Protein AF-A0A355B7E4-F1 (afdb_monomer_lite)

Foldseek 3Di:
DAEEEAEFAEECPQPDVHGHHYLCLDVNDVHVLVVVVVCCVVVNYVFYYYELQYQLVRSLVVLVVLSHQEYEDADEPLQHQLCDPADPPNQWDRNNVVLVSNVVSNHAYEYPCLCLQVLLWPDNPSHDDPDQDDSTGRSGPVSSNVVNVVVVVVCVDPNPGSSSVSVVVVVVDPSHPYYDDDDPDPVD

Structure (mmCIF, N/CA/C/O backbone):
data_AF-A0A355B7E4-F1
#
_entry.id   AF-A0A355B7E4-F1
#
loop_
_atom_site.group_PDB
_atom_site.id
_atom_site.type_symbol
_atom_site.label_atom_id
_atom_site.label_alt_id
_atom_site.label_comp_id
_atom_site.label_asym_id
_atom_site.label_entity_id
_atom_site.label_seq_id
_atom_site.pdbx_PDB_ins_code
_atom_site.Cartn_x
_atom_site.Cartn_y
_atom_site.Cartn_z
_atom_site.occupancy
_atom_site.B_iso_or_equiv
_atom_site.auth_seq_id
_atom_site.auth_comp_id
_atom_site.auth_asym_id
_atom_site.auth_atom_id
_atom_site.pdbx_PDB_model_num
ATOM 1 N N . MET A 1 1 ? -22.638 4.300 3.949 1.00 95.44 1 MET A N 1
ATOM 2 C CA . MET A 1 1 ? -21.474 3.911 3.120 1.00 95.44 1 MET A CA 1
ATOM 3 C C . MET A 1 1 ? -20.993 2.547 3.588 1.00 95.44 1 MET A C 1
ATOM 5 O O . MET A 1 1 ? -21.114 2.267 4.775 1.00 95.44 1 MET A O 1
ATOM 9 N N . ASP A 1 2 ? -20.478 1.688 2.711 1.00 97.25 2 ASP A N 1
ATOM 10 C CA . ASP A 1 2 ? -19.961 0.385 3.158 1.00 97.25 2 ASP A CA 1
ATOM 11 C C . ASP A 1 2 ? -18.614 0.525 3.871 1.00 97.25 2 ASP A C 1
ATOM 13 O O . ASP A 1 2 ? -18.455 0.012 4.977 1.00 97.25 2 ASP A O 1
ATOM 17 N N . VAL A 1 3 ? -17.680 1.287 3.295 1.00 97.44 3 VAL A N 1
ATOM 18 C CA . VAL A 1 3 ? -16.341 1.507 3.858 1.00 97.44 3 VAL A CA 1
ATOM 19 C C . VAL A 1 3 ? -15.998 2.998 3.844 1.00 97.44 3 VAL A C 1
ATOM 21 O O . VAL A 1 3 ? -16.214 3.665 2.832 1.00 97.44 3 VAL A O 1
ATOM 24 N N . ILE A 1 4 ? -15.453 3.515 4.947 1.00 97.94 4 ILE A N 1
ATOM 25 C CA . ILE A 1 4 ? -14.795 4.832 5.024 1.00 97.94 4 ILE A CA 1
ATOM 26 C C . ILE A 1 4 ? -13.289 4.646 5.259 1.00 97.94 4 ILE A C 1
ATOM 28 O O . ILE A 1 4 ? -12.876 3.701 5.923 1.00 97.94 4 ILE A O 1
ATOM 32 N N . GLN A 1 5 ? -12.455 5.504 4.678 1.00 97.69 5 GLN A N 1
ATOM 33 C CA . GLN A 1 5 ? -10.997 5.369 4.721 1.00 97.69 5 GLN A CA 1
ATOM 34 C C . GLN A 1 5 ? -10.374 6.675 5.203 1.00 97.69 5 GLN A C 1
ATOM 36 O O . GLN A 1 5 ? -10.699 7.735 4.666 1.00 97.69 5 GLN A O 1
ATOM 41 N N . LEU A 1 6 ? -9.456 6.601 6.168 1.00 97.75 6 LEU A N 1
ATOM 42 C CA . LEU A 1 6 ? -8.515 7.690 6.416 1.00 97.75 6 LEU A CA 1
ATOM 43 C C . LEU A 1 6 ? -7.598 7.798 5.195 1.00 97.75 6 LEU A C 1
ATOM 45 O O . LEU A 1 6 ? -6.904 6.840 4.862 1.00 97.75 6 LEU A O 1
ATOM 49 N N . HIS A 1 7 ? -7.639 8.935 4.508 1.00 94.94 7 HIS A N 1
ATOM 50 C CA . HIS A 1 7 ? -6.901 9.142 3.261 1.00 94.94 7 HIS A CA 1
ATOM 51 C C . HIS A 1 7 ? -5.633 9.991 3.442 1.00 94.94 7 HIS A C 1
ATOM 53 O O . HIS A 1 7 ? -4.806 10.055 2.532 1.00 94.94 7 HIS A O 1
ATOM 59 N N . ASP A 1 8 ? -5.464 10.628 4.600 1.00 94.25 8 ASP A N 1
ATOM 60 C CA . ASP A 1 8 ? -4.229 11.338 4.915 1.00 94.25 8 ASP A CA 1
ATOM 61 C C . ASP A 1 8 ? -3.122 10.342 5.270 1.00 94.25 8 ASP A C 1
ATOM 63 O O . ASP A 1 8 ? -3.398 9.335 5.934 1.00 94.25 8 ASP A O 1
ATOM 67 N N . PRO A 1 9 ? -1.874 10.594 4.840 1.00 94.44 9 PRO A N 1
ATOM 68 C CA . PRO A 1 9 ? -0.768 9.747 5.228 1.00 94.44 9 PRO A CA 1
ATOM 69 C C . PRO A 1 9 ? -0.514 9.770 6.730 1.00 94.44 9 PRO A C 1
ATOM 71 O O . PRO A 1 9 ? -0.855 10.745 7.402 1.00 94.44 9 PRO A O 1
ATOM 74 N N . VAL A 1 10 ? 0.157 8.737 7.240 1.00 95.88 10 VAL A N 1
ATOM 75 C CA . VAL A 1 10 ? 0.528 8.662 8.661 1.00 95.88 10 VAL A CA 1
ATOM 76 C C . VAL A 1 10 ? 2.042 8.564 8.825 1.00 95.88 10 VAL A C 1
ATOM 78 O O . VAL A 1 10 ? 2.670 7.643 8.309 1.00 95.88 10 VAL A O 1
ATOM 81 N N . ALA A 1 11 ? 2.645 9.506 9.546 1.00 94.94 11 ALA A N 1
ATOM 82 C CA . ALA A 1 11 ? 4.088 9.571 9.786 1.00 94.94 11 ALA A CA 1
ATOM 83 C C . ALA A 1 11 ? 4.373 10.217 11.158 1.00 94.94 11 ALA A C 1
ATOM 85 O O . ALA A 1 11 ? 3.517 10.934 11.670 1.00 94.94 11 ALA A O 1
ATOM 86 N N . PRO A 1 12 ? 5.530 9.956 11.794 1.00 92.44 12 PRO A N 1
ATOM 87 C CA . PRO A 1 12 ? 5.774 10.381 13.177 1.00 92.44 12 PRO A CA 1
ATOM 88 C C . PRO A 1 12 ? 5.793 11.903 13.381 1.00 92.44 12 PRO A C 1
ATOM 90 O O . PRO A 1 12 ? 5.379 12.364 14.439 1.00 92.44 12 PRO A O 1
ATOM 93 N N . ASP A 1 13 ? 6.218 12.674 12.376 1.00 86.19 13 ASP A N 1
ATOM 94 C CA . ASP A 1 13 ? 6.524 14.104 12.539 1.00 86.19 13 ASP A CA 1
ATOM 95 C C . ASP A 1 13 ? 5.478 15.039 11.901 1.00 86.19 13 ASP A C 1
ATOM 97 O O . ASP A 1 13 ? 5.706 16.238 11.772 1.00 86.19 13 ASP A O 1
ATOM 101 N N . GLY A 1 14 ? 4.330 14.508 11.463 1.00 76.44 14 GLY A N 1
ATOM 102 C CA . GLY A 1 14 ? 3.266 15.313 10.845 1.00 76.44 14 GLY A CA 1
ATOM 103 C C . GLY A 1 14 ? 3.567 15.819 9.422 1.00 76.44 14 GLY A C 1
ATOM 104 O O . GLY A 1 14 ? 2.742 16.503 8.817 1.00 76.44 14 GLY A O 1
ATOM 105 N N . GLU A 1 15 ? 4.716 15.453 8.850 1.00 77.81 15 GLU A N 1
ATOM 106 C CA . GLU A 1 15 ? 5.123 15.806 7.491 1.00 77.81 15 GLU A CA 1
ATOM 107 C C . GLU A 1 15 ? 5.350 14.551 6.635 1.00 77.81 15 GLU A C 1
ATOM 109 O O . GLU A 1 15 ? 6.318 13.817 6.834 1.00 77.81 15 GLU A O 1
ATOM 114 N N . TRP A 1 16 ? 4.496 14.304 5.629 1.00 68.81 16 TRP A N 1
ATOM 115 C CA . TRP A 1 16 ? 4.793 13.292 4.607 1.00 68.81 16 TRP A CA 1
ATOM 116 C C . TRP A 1 16 ? 3.987 13.452 3.305 1.00 68.81 16 TRP A C 1
ATOM 118 O O . TRP A 1 16 ? 2.778 13.257 3.291 1.00 68.81 16 TRP A O 1
ATOM 128 N N . PRO A 1 17 ? 4.597 13.818 2.166 1.00 63.62 17 PRO A N 1
ATOM 129 C CA . PRO A 1 17 ? 5.869 14.528 2.031 1.00 63.62 17 PRO A CA 1
ATOM 130 C C . PRO A 1 17 ? 5.793 15.979 2.550 1.00 63.62 17 PRO A C 1
ATOM 132 O O . PRO A 1 17 ? 6.787 16.692 2.496 1.00 63.62 17 PRO A O 1
ATOM 135 N N . GLN A 1 18 ? 4.596 16.434 2.943 1.00 69.94 18 GLN A N 1
ATOM 136 C CA . GLN A 1 18 ? 4.264 17.817 3.322 1.00 69.94 18 GLN A CA 1
ATOM 137 C C . GLN A 1 18 ? 3.262 17.882 4.483 1.00 69.94 18 GLN A C 1
ATOM 139 O O . GLN A 1 18 ? 3.291 18.829 5.254 1.00 69.94 18 GLN A O 1
ATOM 144 N N . PHE A 1 19 ? 2.360 16.901 4.584 1.00 85.94 19 PHE A N 1
ATOM 145 C CA . PHE A 1 19 ? 1.391 16.791 5.669 1.00 85.94 19 PHE A CA 1
ATOM 146 C C . PHE A 1 19 ? 1.068 15.322 5.908 1.00 85.94 19 PHE A C 1
ATOM 148 O O . PHE A 1 19 ? 0.842 14.575 4.957 1.00 85.94 19 PHE A O 1
ATOM 155 N N . SER A 1 20 ? 1.025 14.931 7.167 1.00 93.31 20 SER A N 1
ATOM 156 C CA . SER A 1 20 ? 0.546 13.633 7.614 1.00 93.31 20 SER A CA 1
ATOM 157 C C . SER A 1 20 ? -0.074 13.775 8.993 1.00 93.31 20 SER A C 1
ATOM 159 O O . SER A 1 20 ? 0.248 14.697 9.736 1.00 93.31 20 SER A O 1
ATOM 161 N N . LEU A 1 21 ? -0.907 12.817 9.365 1.00 96.56 21 LEU A N 1
ATOM 162 C CA . LEU A 1 21 ? -1.270 12.617 10.759 1.00 96.56 21 LEU A CA 1
ATOM 163 C C . LEU A 1 21 ? -0.167 11.836 11.472 1.00 96.56 21 LEU A C 1
ATOM 165 O O . LEU A 1 21 ? 0.551 11.044 10.855 1.00 96.56 21 LEU A O 1
ATOM 169 N N . THR A 1 22 ? -0.042 12.026 12.776 1.00 97.00 22 THR A N 1
ATOM 170 C CA . THR A 1 22 ? 0.752 11.136 13.625 1.00 97.00 22 THR A CA 1
ATOM 171 C C . THR A 1 22 ? -0.079 9.918 14.042 1.00 97.00 22 THR A C 1
ATOM 173 O O . THR A 1 22 ? -1.311 9.963 13.990 1.00 97.00 22 THR A O 1
ATOM 176 N N . PRO A 1 23 ? 0.543 8.810 14.489 1.00 97.50 23 PRO A N 1
ATOM 177 C CA . PRO A 1 23 ? -0.206 7.713 15.100 1.00 97.50 23 PRO A CA 1
ATOM 178 C C . PRO A 1 23 ? -1.085 8.162 16.278 1.00 97.50 23 PRO A C 1
ATOM 180 O O . PRO A 1 23 ? -2.162 7.604 16.462 1.00 97.50 23 PRO A O 1
ATOM 183 N N . GLU A 1 24 ? -0.667 9.189 17.026 1.00 97.56 24 GLU A N 1
ATOM 184 C CA . GLU A 1 24 ? -1.446 9.761 18.131 1.00 97.56 24 GLU A CA 1
ATOM 185 C C . GLU A 1 24 ? -2.698 10.492 17.629 1.00 97.56 24 GLU A C 1
ATOM 187 O O . GLU A 1 24 ? -3.778 10.269 18.161 1.00 97.56 24 GLU A O 1
ATOM 192 N N . ASP A 1 25 ? -2.611 11.273 16.547 1.00 98.00 25 ASP A N 1
ATOM 193 C CA . ASP A 1 25 ? -3.795 11.926 15.954 1.00 98.00 25 ASP A CA 1
ATOM 194 C C . ASP A 1 25 ? -4.845 10.903 15.476 1.00 98.00 25 ASP A C 1
ATOM 196 O O . ASP A 1 25 ? -6.040 11.196 15.364 1.00 98.00 25 ASP A O 1
ATOM 200 N N . VAL A 1 26 ? -4.401 9.682 15.169 1.00 98.38 26 VAL A N 1
ATOM 201 C CA . VAL A 1 26 ? -5.260 8.601 14.684 1.00 98.38 26 VAL A CA 1
ATOM 202 C C . VAL A 1 26 ? -5.839 7.766 15.828 1.00 98.38 26 VAL A C 1
ATOM 204 O O . VAL A 1 26 ? -7.050 7.528 15.849 1.00 98.38 26 VAL A O 1
ATOM 207 N N . LEU A 1 27 ? -4.983 7.287 16.734 1.00 98.56 27 LEU A N 1
ATOM 208 C CA . LEU A 1 27 ? -5.312 6.301 17.772 1.00 98.56 27 LEU A CA 1
ATOM 209 C C . LEU A 1 27 ? -5.593 6.926 19.145 1.00 98.56 27 LEU A C 1
ATOM 211 O O . LEU A 1 27 ? -6.203 6.270 19.989 1.00 98.56 27 LEU A O 1
ATOM 215 N N . GLY A 1 28 ? -5.125 8.150 19.380 1.00 97.94 28 GLY A N 1
ATOM 216 C CA . GLY A 1 28 ? -5.223 8.844 20.656 1.00 97.94 28 GLY A CA 1
ATOM 217 C C . GLY A 1 28 ? -6.638 9.337 20.985 1.00 97.94 28 GLY A C 1
ATOM 218 O O . GLY A 1 28 ? -7.557 9.238 20.162 1.00 97.94 28 GLY A O 1
ATOM 219 N N . PRO A 1 29 ? -6.838 9.885 22.198 1.00 97.94 29 PRO A N 1
ATOM 220 C CA . PRO A 1 29 ? -8.135 10.390 22.644 1.00 97.94 29 PRO A CA 1
ATOM 221 C C . PRO A 1 29 ? -8.679 11.483 21.718 1.00 97.94 29 PRO A C 1
ATOM 223 O O . PRO A 1 29 ? -7.993 12.462 21.427 1.00 97.94 29 PRO A O 1
ATOM 226 N N . GLY A 1 30 ? -9.929 11.343 21.271 1.00 97.81 30 GLY A N 1
ATOM 227 C CA . GLY A 1 30 ? -10.531 12.250 20.289 1.00 97.81 30 GLY A CA 1
ATOM 228 C C . GLY A 1 30 ? -9.982 12.105 18.863 1.00 97.81 30 GLY A C 1
ATOM 229 O O . GLY A 1 30 ? -10.314 12.926 18.006 1.00 97.81 30 GLY A O 1
ATOM 230 N N . GLY A 1 31 ? -9.157 11.087 18.604 1.00 98.12 31 GLY A N 1
ATOM 231 C CA . GLY A 1 31 ? -8.539 10.829 17.310 1.00 98.12 31 GLY A CA 1
ATOM 232 C C . GLY A 1 31 ? -9.491 10.248 16.262 1.00 98.12 31 GLY A C 1
ATOM 233 O O . GLY A 1 31 ? -10.687 10.016 16.484 1.00 98.12 31 GLY A O 1
ATOM 234 N N . VAL A 1 32 ? -8.936 9.975 15.081 1.00 98.50 32 VAL A N 1
ATOM 235 C CA . VAL A 1 32 ? -9.686 9.486 13.908 1.00 98.50 32 VAL A CA 1
ATOM 236 C C . VAL A 1 32 ? -10.500 8.222 14.211 1.00 98.50 32 VAL A C 1
ATOM 238 O O . VAL A 1 32 ? -11.652 8.117 13.776 1.00 98.50 32 VAL A O 1
ATOM 241 N N . VAL A 1 33 ? -9.938 7.267 14.961 1.00 98.62 33 VAL A N 1
ATOM 242 C CA . VAL A 1 33 ? -10.615 5.995 15.269 1.00 98.62 33 VAL A CA 1
ATOM 243 C C . VAL A 1 33 ? -11.911 6.213 16.052 1.00 98.62 33 VAL A C 1
ATOM 245 O O . VAL A 1 33 ? -12.923 5.582 15.736 1.00 98.62 33 VAL A O 1
ATOM 248 N N . GLU A 1 34 ? -11.929 7.118 17.032 1.00 98.56 34 GLU A N 1
ATOM 249 C CA . GLU A 1 34 ? -13.147 7.428 17.791 1.00 98.56 34 GLU A CA 1
ATOM 250 C C . GLU A 1 34 ? -14.227 8.034 16.888 1.00 98.56 34 GLU A C 1
ATOM 252 O O . GLU A 1 34 ? -15.388 7.614 16.927 1.00 98.56 34 GLU A O 1
ATOM 257 N N . GLY A 1 35 ? -13.836 8.952 15.999 1.00 98.44 35 GLY A N 1
ATOM 258 C CA . GLY A 1 35 ? -14.732 9.514 14.991 1.00 98.44 35 GLY A CA 1
ATOM 259 C C . GLY A 1 35 ? -15.327 8.440 14.075 1.00 98.44 35 GLY A C 1
ATOM 260 O O . GLY A 1 35 ? -16.538 8.416 13.839 1.00 98.44 35 GLY A O 1
ATOM 261 N N . PHE A 1 36 ? -14.510 7.500 13.597 1.00 98.50 36 PHE A N 1
ATOM 262 C CA . PHE A 1 36 ? -14.971 6.387 12.763 1.00 98.50 36 PHE A CA 1
ATOM 263 C C . PHE A 1 36 ? -15.909 5.432 13.506 1.00 98.50 36 PHE A C 1
ATOM 265 O O . PHE A 1 36 ? -16.930 5.023 12.941 1.00 98.50 36 PHE A O 1
ATOM 272 N N . LYS A 1 37 ? -15.627 5.118 14.775 1.00 98.56 37 LYS A N 1
ATOM 273 C CA . LYS A 1 37 ? -16.528 4.326 15.628 1.00 98.56 37 LYS A CA 1
ATOM 274 C C . LYS A 1 37 ? -17.883 5.022 15.787 1.00 98.56 37 LYS A C 1
ATOM 276 O O . LYS A 1 37 ? -18.908 4.387 15.538 1.00 98.56 37 LYS A O 1
ATOM 281 N N . ALA A 1 38 ? -17.899 6.327 16.059 1.00 98.50 38 ALA A N 1
ATOM 282 C CA . ALA A 1 38 ? -19.133 7.106 16.173 1.00 98.50 38 ALA A CA 1
ATOM 283 C C . ALA A 1 38 ? -19.937 7.155 14.857 1.00 98.50 38 ALA A C 1
ATOM 285 O O . ALA A 1 38 ? -21.164 7.031 14.867 1.00 98.50 38 ALA A O 1
ATOM 286 N N . LEU A 1 39 ? -19.270 7.298 13.704 1.00 98.31 39 LEU A N 1
ATOM 287 C CA . LEU A 1 39 ? -19.929 7.226 12.391 1.00 98.31 39 LEU A CA 1
ATOM 288 C C . LEU A 1 39 ? -20.550 5.844 12.142 1.00 98.31 39 LEU A C 1
ATOM 290 O O . LEU A 1 39 ? -21.655 5.754 11.597 1.00 98.31 39 LEU A O 1
ATOM 294 N N . ARG A 1 40 ? -19.870 4.770 12.556 1.00 98.12 40 ARG A N 1
ATOM 295 C CA . ARG A 1 40 ? -20.384 3.399 12.447 1.00 98.12 40 ARG A CA 1
ATOM 296 C C . ARG A 1 40 ? -21.595 3.164 13.347 1.00 98.12 40 ARG A C 1
ATOM 298 O O . ARG A 1 40 ? -22.594 2.629 12.879 1.00 98.12 40 ARG A O 1
ATOM 305 N N . GLU A 1 41 ? -21.544 3.604 14.602 1.00 98.25 41 GLU A N 1
ATOM 306 C CA . GLU A 1 41 ? -22.659 3.491 15.559 1.00 98.25 41 GLU A CA 1
ATOM 307 C C . GLU A 1 41 ? -23.922 4.214 15.080 1.00 98.25 41 GLU A C 1
ATOM 309 O O . GLU A 1 41 ? -25.036 3.734 15.281 1.00 98.25 41 GLU A O 1
ATOM 314 N N . ARG A 1 42 ? -23.757 5.334 14.369 1.00 98.25 42 ARG A N 1
ATOM 315 C CA . ARG A 1 42 ? -24.857 6.074 13.728 1.00 98.25 42 ARG A CA 1
ATOM 316 C C . ARG A 1 42 ? -25.348 5.443 12.418 1.00 98.25 42 ARG A C 1
ATOM 318 O O . ARG A 1 42 ? -26.213 6.014 11.760 1.00 98.25 42 ARG A O 1
ATOM 325 N N . GLY A 1 43 ? -24.787 4.307 11.998 1.00 98.00 43 GLY A N 1
ATOM 326 C CA . GLY A 1 43 ? -25.134 3.624 10.750 1.00 98.00 43 GLY A CA 1
ATOM 327 C C . GLY A 1 43 ? -24.642 4.325 9.478 1.00 98.00 43 GLY A C 1
ATOM 328 O O . GLY A 1 43 ? -25.090 3.993 8.381 1.00 98.00 43 GLY A O 1
ATOM 329 N N . MET A 1 44 ? -23.727 5.296 9.587 1.00 98.25 44 MET A N 1
ATOM 330 C CA . MET A 1 44 ? -23.234 6.068 8.437 1.00 98.25 44 MET A CA 1
ATOM 331 C C . MET A 1 44 ? -22.166 5.307 7.638 1.00 98.25 44 MET A C 1
ATOM 333 O O . MET A 1 44 ? -22.079 5.457 6.414 1.00 98.25 44 MET A O 1
ATOM 337 N N . ALA A 1 45 ? -21.393 4.452 8.309 1.00 97.88 45 ALA A N 1
ATOM 338 C CA . ALA A 1 45 ? -20.423 3.536 7.714 1.00 97.88 45 ALA A CA 1
ATOM 339 C C . ALA A 1 45 ? -20.574 2.130 8.314 1.00 97.88 45 ALA A C 1
ATOM 341 O O . ALA A 1 45 ? -20.981 2.004 9.465 1.00 97.88 45 ALA A O 1
ATOM 342 N N . ARG A 1 46 ? -20.248 1.069 7.565 1.00 98.25 46 ARG A N 1
ATOM 343 C CA . ARG A 1 46 ? -20.255 -0.310 8.098 1.00 98.25 46 ARG A CA 1
ATOM 344 C C . ARG A 1 46 ? -18.866 -0.733 8.569 1.00 98.25 46 ARG A C 1
ATOM 346 O O . ARG A 1 46 ? -18.729 -1.287 9.655 1.00 98.25 46 ARG A O 1
ATOM 353 N N . PHE A 1 47 ? -17.848 -0.407 7.779 1.00 98.44 47 PHE A N 1
ATOM 354 C CA . PHE A 1 47 ? -16.441 -0.688 8.047 1.00 98.44 47 PHE A CA 1
ATOM 355 C C . PHE A 1 47 ? -15.597 0.570 7.861 1.00 98.44 47 PHE A C 1
ATOM 357 O O . PHE A 1 47 ? -16.006 1.521 7.189 1.00 98.44 47 PHE A O 1
ATOM 364 N N . PHE A 1 48 ? -14.399 0.564 8.435 1.00 98.62 48 PHE A N 1
ATOM 365 C CA . PHE A 1 48 ? -13.443 1.646 8.247 1.00 98.62 48 PHE A CA 1
ATOM 366 C C . PHE A 1 48 ? -12.002 1.150 8.190 1.00 98.62 48 PHE A C 1
ATOM 368 O O . PHE A 1 48 ? -11.676 0.092 8.734 1.00 98.62 48 PHE A O 1
ATOM 375 N N . GLY A 1 49 ? -11.156 1.911 7.507 1.00 98.56 49 GLY A N 1
ATOM 376 C CA . GLY A 1 49 ? -9.752 1.601 7.272 1.00 98.56 49 GLY A CA 1
ATOM 377 C C . GLY A 1 49 ? -8.896 2.847 7.103 1.00 98.56 49 GLY A C 1
ATOM 378 O O . GLY A 1 49 ? -9.339 3.964 7.384 1.00 98.56 49 GLY A O 1
ATOM 379 N N . PHE A 1 50 ? -7.681 2.646 6.610 1.00 98.62 50 PHE A N 1
ATOM 380 C CA . PHE A 1 50 ? -6.765 3.723 6.262 1.00 98.62 50 PHE A CA 1
ATOM 381 C C . PHE A 1 50 ? -5.985 3.425 4.978 1.00 98.62 50 PHE A C 1
ATOM 383 O O . PHE A 1 50 ? -5.874 2.280 4.523 1.00 98.62 50 PHE A O 1
ATOM 390 N N . THR A 1 51 ? -5.436 4.481 4.385 1.00 96.31 51 THR A N 1
ATOM 391 C CA . THR A 1 51 ? -4.482 4.374 3.288 1.00 96.31 51 THR A CA 1
ATOM 392 C C . THR A 1 51 ? -3.101 3.979 3.804 1.00 96.31 51 THR A C 1
ATOM 394 O O . THR A 1 51 ? -2.582 4.566 4.746 1.00 96.31 51 THR A O 1
ATOM 397 N N . GLY A 1 52 ? -2.465 2.998 3.172 1.00 94.94 52 GLY A N 1
ATOM 398 C CA . GLY A 1 52 ? -1.097 2.544 3.444 1.00 94.94 52 GLY A CA 1
ATOM 399 C C . GLY A 1 52 ? -0.044 3.481 2.858 1.00 94.94 52 GLY A C 1
ATOM 400 O O . GLY A 1 52 ? 0.962 3.038 2.309 1.00 94.94 52 GLY A O 1
ATOM 401 N N . LEU A 1 53 ? -0.316 4.780 2.908 1.00 93.69 53 LEU A N 1
ATOM 402 C CA . LEU A 1 53 ? 0.578 5.856 2.524 1.00 93.69 53 LEU A CA 1
ATOM 403 C C . LEU A 1 53 ? 1.097 6.484 3.822 1.00 93.69 53 LEU A C 1
ATOM 405 O O . LEU A 1 53 ? 0.307 6.906 4.657 1.00 93.69 53 LEU A O 1
ATOM 409 N N . GLY A 1 54 ? 2.408 6.507 4.029 1.00 94.00 54 GLY A N 1
ATOM 410 C CA . GLY A 1 54 ? 3.016 7.033 5.246 1.00 94.00 54 GLY A CA 1
ATOM 411 C C . GLY A 1 54 ? 4.371 6.407 5.555 1.00 94.00 54 GLY A C 1
ATOM 412 O O . GLY A 1 54 ? 4.924 5.654 4.748 1.00 94.00 54 GLY A O 1
ATOM 413 N N . ASP A 1 55 ? 4.887 6.703 6.747 1.00 95.25 55 ASP A N 1
ATOM 414 C CA . ASP A 1 55 ? 6.037 5.997 7.311 1.00 95.25 55 ASP A CA 1
ATOM 415 C C . ASP A 1 55 ? 5.643 4.541 7.628 1.00 95.25 55 ASP A C 1
ATOM 417 O O . ASP A 1 55 ? 4.655 4.321 8.334 1.00 95.25 55 ASP A O 1
ATOM 421 N N . PRO A 1 56 ? 6.402 3.533 7.161 1.00 96.50 56 PRO A N 1
ATOM 422 C CA . PRO A 1 56 ? 6.074 2.132 7.389 1.00 96.50 56 PRO A CA 1
ATOM 423 C C . PRO A 1 56 ? 5.855 1.784 8.864 1.00 96.50 56 PRO A C 1
ATOM 425 O O . PRO A 1 56 ? 4.891 1.095 9.174 1.00 96.50 56 PRO A O 1
ATOM 428 N N . ARG A 1 57 ? 6.672 2.288 9.798 1.00 97.06 57 ARG A N 1
ATOM 429 C CA . ARG A 1 57 ? 6.527 1.953 11.227 1.00 97.06 57 ARG A CA 1
ATOM 430 C C . ARG A 1 57 ? 5.234 2.522 11.800 1.00 97.06 57 ARG A C 1
ATOM 432 O O . ARG A 1 57 ? 4.545 1.830 12.549 1.00 97.06 57 ARG A O 1
ATOM 439 N N . SER A 1 58 ? 4.872 3.742 11.408 1.00 97.69 58 SER A N 1
ATOM 440 C CA . SER A 1 58 ? 3.580 4.335 11.763 1.00 97.69 58 SER A CA 1
ATOM 441 C C . SER A 1 58 ? 2.410 3.526 11.201 1.00 97.69 58 SER A C 1
ATOM 443 O O . SER A 1 58 ? 1.462 3.234 11.925 1.00 97.69 58 SER A O 1
ATOM 445 N N . LEU A 1 59 ? 2.484 3.100 9.938 1.00 98.25 59 LEU A N 1
ATOM 446 C CA . LEU A 1 59 ? 1.442 2.269 9.325 1.00 98.25 59 LEU A CA 1
ATOM 447 C C . LEU A 1 59 ? 1.315 0.901 10.015 1.00 98.25 59 LEU A C 1
ATOM 449 O O . LEU A 1 59 ? 0.201 0.451 10.276 1.00 98.25 59 LEU A O 1
ATOM 453 N N . HIS A 1 60 ? 2.438 0.261 10.356 1.00 98.62 60 HIS A N 1
ATOM 454 C CA . HIS A 1 60 ? 2.455 -0.989 11.124 1.00 98.62 60 HIS A CA 1
ATOM 455 C C . HIS A 1 60 ? 1.859 -0.801 12.522 1.00 98.62 60 HIS A C 1
ATOM 457 O O . HIS A 1 60 ? 1.060 -1.630 12.939 1.00 98.62 60 HIS A O 1
ATOM 463 N N . THR A 1 61 ? 2.119 0.326 13.193 1.00 98.50 61 THR A N 1
ATOM 464 C CA . THR A 1 61 ? 1.479 0.662 14.482 1.00 98.50 61 THR A CA 1
ATOM 465 C C . THR A 1 61 ? -0.050 0.707 14.355 1.00 98.50 61 THR A C 1
ATOM 467 O O . THR A 1 61 ? -0.768 0.174 15.202 1.00 98.50 61 THR A O 1
ATOM 470 N N . LEU A 1 62 ? -0.573 1.289 13.270 1.00 98.69 62 LEU A N 1
ATOM 471 C CA . LEU A 1 62 ? -2.013 1.299 12.995 1.00 98.69 62 LEU A CA 1
ATOM 472 C C . LEU A 1 62 ? -2.563 -0.114 12.749 1.00 98.69 62 LEU A C 1
ATOM 474 O O . LEU A 1 62 ? -3.625 -0.437 13.278 1.00 98.69 62 LEU A O 1
ATOM 478 N N . VAL A 1 63 ? -1.859 -0.971 12.002 1.00 98.69 63 VAL A N 1
ATOM 479 C CA . VAL A 1 63 ? -2.249 -2.387 11.831 1.00 98.69 63 VAL A CA 1
ATOM 480 C C . VAL A 1 63 ? -2.255 -3.121 13.177 1.00 98.69 63 VAL A C 1
ATOM 482 O O . VAL A 1 63 ? -3.206 -3.829 13.507 1.00 98.69 63 VAL A O 1
ATOM 485 N N . GLU A 1 64 ? -1.210 -2.937 13.980 1.00 98.50 64 GLU A N 1
ATOM 486 C CA . GLU A 1 64 ? -1.023 -3.610 15.265 1.00 98.50 64 GLU A CA 1
ATOM 487 C C . GLU A 1 64 ? -2.039 -3.193 16.328 1.00 98.50 64 GLU A C 1
ATOM 489 O O . GLU A 1 64 ? -2.345 -4.004 17.204 1.00 98.50 64 GLU A O 1
ATOM 494 N N . SER A 1 65 ? -2.614 -1.990 16.215 1.00 98.25 65 SER A N 1
ATOM 495 C CA . SER A 1 65 ? -3.675 -1.507 17.108 1.00 98.25 65 SER A CA 1
ATOM 496 C C . SER A 1 65 ? -4.920 -2.404 17.118 1.00 98.25 65 SER A C 1
ATOM 498 O O . SER A 1 65 ? -5.638 -2.451 18.114 1.00 98.25 65 SER A O 1
ATOM 500 N N . GLY A 1 66 ? -5.193 -3.115 16.015 1.00 98.06 66 GLY A N 1
ATOM 501 C CA . GLY A 1 66 ? -6.400 -3.929 15.849 1.00 98.06 66 GLY A CA 1
ATOM 502 C C . GLY A 1 66 ? -7.694 -3.125 15.666 1.00 98.06 66 GLY A C 1
ATOM 503 O O . GLY A 1 66 ? -8.777 -3.703 15.698 1.00 98.06 66 GLY A O 1
ATOM 504 N N . GLU A 1 67 ? -7.605 -1.807 15.469 1.00 98.31 67 GLU A N 1
ATOM 505 C CA . GLU A 1 67 ? -8.776 -0.925 15.391 1.00 98.31 67 GLU A CA 1
ATOM 506 C C . GLU A 1 67 ? -9.446 -0.900 14.007 1.00 98.31 67 GLU A C 1
ATOM 508 O O . GLU A 1 67 ? -10.629 -0.578 13.883 1.00 98.31 67 GLU A O 1
ATOM 513 N N . PHE A 1 68 ? -8.710 -1.243 12.947 1.00 98.75 68 PHE A N 1
ATOM 514 C CA . PHE A 1 68 ? -9.146 -1.074 11.559 1.00 98.75 68 PHE A CA 1
ATOM 515 C C . PHE A 1 68 ? -9.641 -2.372 10.920 1.00 98.75 68 PHE A C 1
ATOM 517 O O . PHE A 1 68 ? -9.145 -3.459 11.193 1.00 98.75 68 PHE A O 1
ATOM 524 N N . HIS A 1 69 ? -10.585 -2.244 9.985 1.00 98.69 69 HIS A N 1
ATOM 525 C CA . HIS A 1 69 ? -11.147 -3.373 9.238 1.00 98.69 69 HIS A CA 1
ATOM 526 C C . HIS A 1 69 ? -10.474 -3.564 7.879 1.00 98.69 69 HIS A C 1
ATOM 528 O O . HIS A 1 69 ? -10.517 -4.655 7.318 1.00 98.69 69 HIS A O 1
ATOM 534 N N . THR A 1 70 ? -9.924 -2.491 7.301 1.00 98.75 70 THR A N 1
ATOM 535 C CA . THR A 1 70 ? -9.347 -2.517 5.951 1.00 98.75 70 THR A CA 1
ATOM 536 C C . THR A 1 70 ? -8.095 -1.653 5.840 1.00 98.75 70 THR A C 1
ATOM 538 O O . THR A 1 70 ? -7.931 -0.701 6.601 1.00 98.75 70 THR A O 1
ATOM 541 N N . LEU A 1 71 ? -7.235 -1.981 4.877 1.00 98.69 71 LEU A N 1
ATOM 542 C CA . LEU A 1 71 ? -6.012 -1.251 4.542 1.00 98.69 71 LEU A CA 1
ATOM 543 C C . LEU A 1 71 ? -5.902 -1.108 3.021 1.00 98.69 71 LEU A C 1
ATOM 545 O O . LEU A 1 71 ? -5.992 -2.104 2.302 1.00 98.69 71 LEU A O 1
ATOM 549 N N . GLN A 1 72 ? -5.655 0.101 2.517 1.00 98.44 72 GLN A N 1
ATOM 550 C CA . GLN A 1 72 ? -5.213 0.268 1.128 1.00 98.44 72 GLN A CA 1
ATOM 551 C C . GLN A 1 72 ? -3.700 0.088 1.049 1.00 98.44 72 GLN A C 1
ATOM 553 O O . GLN A 1 72 ? -2.954 0.878 1.604 1.00 98.44 72 GLN A O 1
ATOM 558 N N . VAL A 1 73 ? -3.217 -0.930 0.357 1.00 98.25 73 VAL A N 1
ATOM 559 C CA . VAL A 1 73 ? -1.797 -1.285 0.345 1.00 98.25 73 VAL A CA 1
ATOM 560 C C . VAL A 1 73 ? -1.141 -0.729 -0.911 1.00 98.25 73 VAL A C 1
ATOM 562 O O . VAL A 1 73 ? -1.549 -1.069 -2.023 1.00 98.25 73 VAL A O 1
ATOM 565 N N . TYR A 1 74 ? -0.105 0.098 -0.753 1.00 97.12 74 TYR A N 1
ATOM 566 C CA . TYR A 1 74 ? 0.738 0.509 -1.876 1.00 97.12 74 TYR A CA 1
ATOM 567 C C . TYR A 1 74 ? 1.480 -0.711 -2.424 1.00 97.12 74 TYR A C 1
ATOM 569 O O . TYR A 1 74 ? 2.365 -1.252 -1.764 1.00 97.12 74 TYR A O 1
ATOM 577 N N . TYR A 1 75 ? 1.109 -1.159 -3.623 1.00 97.75 75 TYR A N 1
ATOM 578 C CA . TYR A 1 75 ? 1.661 -2.386 -4.182 1.00 97.75 75 TYR A CA 1
ATOM 579 C C . TYR A 1 75 ? 1.652 -2.382 -5.708 1.00 97.75 75 TYR A C 1
ATOM 581 O O . TYR A 1 75 ? 0.635 -2.096 -6.341 1.00 97.75 75 TYR A O 1
ATOM 589 N N . ASN A 1 76 ? 2.790 -2.718 -6.311 1.00 97.00 76 ASN A N 1
ATOM 590 C CA . ASN A 1 76 ? 2.919 -2.952 -7.749 1.00 97.00 76 ASN A CA 1
ATOM 591 C C . ASN A 1 76 ? 4.217 -3.708 -8.064 1.00 97.00 76 ASN A C 1
ATOM 593 O O . ASN A 1 76 ? 5.037 -3.950 -7.183 1.00 97.00 76 ASN A O 1
ATOM 597 N N . LEU A 1 77 ? 4.428 -4.038 -9.341 1.00 96.62 77 LEU A N 1
ATOM 598 C CA . LEU A 1 77 ? 5.647 -4.706 -9.819 1.00 96.62 77 LEU A CA 1
ATOM 599 C C . LEU A 1 77 ? 6.946 -3.941 -9.502 1.00 96.62 77 LEU A C 1
ATOM 601 O O . LEU A 1 77 ? 8.000 -4.559 -9.389 1.00 96.62 77 LEU A O 1
ATOM 605 N N . LEU A 1 78 ? 6.895 -2.610 -9.368 1.00 96.56 78 LEU A N 1
ATOM 606 C CA . LEU A 1 78 ? 8.071 -1.775 -9.089 1.00 96.56 78 LEU A CA 1
ATOM 607 C C . LEU A 1 78 ? 8.353 -1.638 -7.588 1.00 96.56 78 LEU A C 1
ATOM 609 O O . LEU A 1 78 ? 9.494 -1.377 -7.203 1.00 96.56 78 LEU A O 1
ATOM 613 N N . ASN A 1 79 ? 7.328 -1.807 -6.748 1.00 97.31 79 ASN A N 1
ATOM 614 C CA . ASN A 1 79 ? 7.448 -1.878 -5.300 1.00 97.31 79 ASN A CA 1
ATOM 615 C C . ASN A 1 79 ? 6.595 -3.021 -4.722 1.00 97.31 79 ASN A C 1
ATOM 617 O O . ASN A 1 79 ? 5.431 -2.808 -4.364 1.00 97.31 79 ASN A O 1
ATOM 621 N N . PRO A 1 80 ? 7.177 -4.230 -4.614 1.00 97.25 80 PRO A N 1
ATOM 622 C CA . PRO A 1 80 ? 6.492 -5.401 -4.086 1.00 97.25 80 PRO A CA 1
ATOM 623 C C . PRO A 1 80 ? 6.636 -5.549 -2.560 1.00 97.25 80 PRO A C 1
ATOM 625 O O . PRO A 1 80 ? 6.170 -6.543 -2.002 1.00 97.25 80 PRO A O 1
ATOM 628 N N . THR A 1 81 ? 7.280 -4.594 -1.875 1.00 98.12 81 THR A N 1
ATOM 629 C CA . THR A 1 81 ? 7.779 -4.776 -0.496 1.00 98.12 81 THR A CA 1
ATOM 630 C C . THR A 1 81 ? 6.694 -4.923 0.570 1.00 98.12 81 THR A C 1
ATOM 632 O O . THR A 1 81 ? 6.933 -5.448 1.655 1.00 98.12 81 THR A O 1
ATOM 635 N N . ALA A 1 82 ? 5.458 -4.537 0.248 1.00 98.00 82 ALA A N 1
ATOM 636 C CA . ALA A 1 82 ? 4.322 -4.802 1.120 1.00 98.00 82 ALA A CA 1
ATOM 637 C C . ALA A 1 82 ? 4.010 -6.304 1.255 1.00 98.00 82 ALA A C 1
ATOM 639 O O . ALA A 1 82 ? 3.383 -6.683 2.237 1.00 98.00 82 ALA A O 1
ATOM 640 N N . ALA A 1 83 ? 4.439 -7.149 0.305 1.00 97.81 83 ALA A N 1
ATOM 641 C CA . ALA A 1 83 ? 4.172 -8.594 0.293 1.00 97.81 83 ALA A CA 1
ATOM 642 C C . ALA A 1 83 ? 5.427 -9.475 0.130 1.00 97.81 83 ALA A C 1
ATOM 644 O O . ALA A 1 83 ? 5.329 -10.701 0.197 1.00 97.81 83 ALA A O 1
ATOM 645 N N . TYR A 1 84 ? 6.590 -8.873 -0.129 1.00 97.12 84 TYR A N 1
ATOM 646 C CA . TYR A 1 84 ? 7.866 -9.565 -0.302 1.00 97.12 84 TYR A CA 1
ATOM 647 C C . TYR A 1 84 ? 8.981 -8.820 0.438 1.00 97.12 84 TYR A C 1
ATOM 649 O O . TYR A 1 84 ? 8.941 -7.594 0.475 1.00 97.12 84 TYR A O 1
ATOM 657 N N . PRO A 1 85 ? 9.991 -9.503 1.004 1.00 97.25 85 PRO A N 1
ATOM 658 C CA . PRO A 1 85 ? 11.097 -8.815 1.660 1.00 97.25 85 PRO A CA 1
ATOM 659 C C . PRO A 1 85 ? 11.832 -7.896 0.680 1.00 97.25 85 PRO A C 1
ATOM 661 O O . PRO A 1 85 ? 12.107 -8.290 -0.458 1.00 97.25 85 PRO A O 1
ATOM 664 N N . ALA A 1 86 ? 12.168 -6.683 1.117 1.00 96.31 86 ALA A N 1
ATOM 665 C CA . ALA A 1 86 ? 13.001 -5.797 0.321 1.00 96.31 86 ALA A CA 1
ATOM 666 C C . ALA A 1 86 ? 14.415 -6.393 0.174 1.00 96.31 86 ALA A C 1
ATOM 668 O O . ALA A 1 86 ? 15.016 -6.797 1.174 1.00 96.31 86 ALA A O 1
ATOM 669 N N . PRO A 1 87 ? 14.975 -6.465 -1.047 1.00 94.00 87 PRO A N 1
ATOM 670 C CA . PRO A 1 87 ? 16.375 -6.829 -1.218 1.00 94.00 87 PRO A CA 1
ATOM 671 C C . PRO A 1 87 ? 17.294 -5.744 -0.638 1.00 94.00 87 PRO A C 1
ATOM 673 O O . PRO A 1 87 ? 16.911 -4.578 -0.511 1.00 94.00 87 PRO A O 1
ATOM 676 N N . GLU A 1 88 ? 18.539 -6.109 -0.334 1.00 94.56 88 GLU A N 1
ATOM 677 C CA . GLU A 1 88 ? 19.552 -5.138 0.084 1.00 94.56 88 GLU A CA 1
ATOM 678 C C . GLU A 1 88 ? 19.708 -4.027 -0.971 1.00 94.56 88 GLU A C 1
ATOM 680 O O . GLU A 1 88 ? 19.791 -4.292 -2.173 1.00 94.56 88 GLU A O 1
ATOM 685 N N . GLY A 1 89 ? 19.708 -2.767 -0.525 1.00 94.06 89 GLY A N 1
ATOM 686 C CA . GLY A 1 89 ? 19.812 -1.605 -1.412 1.00 94.06 89 GLY A CA 1
ATOM 687 C C . GLY A 1 89 ? 18.552 -1.302 -2.234 1.00 94.06 89 GLY A C 1
ATOM 688 O O . GLY A 1 89 ? 18.651 -0.613 -3.253 1.00 94.06 89 GLY A O 1
ATOM 689 N N . PHE A 1 90 ? 17.376 -1.802 -1.831 1.00 94.31 90 PHE A N 1
ATOM 690 C CA . PHE A 1 90 ? 16.117 -1.523 -2.525 1.00 94.31 90 PHE A CA 1
ATOM 691 C C . PHE A 1 90 ? 15.881 -0.002 -2.700 1.00 94.31 90 PHE A C 1
ATOM 693 O O . PHE A 1 90 ? 15.959 0.753 -1.731 1.00 94.31 90 PHE A O 1
ATOM 700 N N . PRO A 1 91 ? 15.603 0.488 -3.926 1.00 91.62 91 PRO A N 1
ATOM 701 C CA . PRO A 1 91 ? 15.683 1.920 -4.239 1.00 91.62 91 PRO A CA 1
ATOM 702 C C . PRO A 1 91 ? 14.415 2.728 -3.911 1.00 91.62 91 PRO A C 1
ATOM 704 O O . PRO A 1 91 ? 14.350 3.915 -4.243 1.00 91.62 91 PRO A O 1
ATOM 707 N N . ALA A 1 92 ? 13.386 2.097 -3.344 1.00 93.75 92 ALA A N 1
ATOM 708 C CA . ALA A 1 92 ? 12.123 2.730 -2.969 1.00 93.75 92 ALA A CA 1
ATOM 709 C C . ALA A 1 92 ? 11.764 2.407 -1.515 1.00 93.75 92 ALA A C 1
ATOM 711 O O . ALA A 1 92 ? 12.445 1.616 -0.870 1.00 93.75 92 ALA A O 1
ATOM 712 N N . LEU A 1 93 ? 10.707 3.040 -1.002 1.00 95.06 93 LEU A N 1
ATOM 713 C CA . LEU A 1 93 ? 10.233 2.792 0.355 1.00 95.06 93 LEU A CA 1
ATOM 714 C C . LEU A 1 93 ? 9.939 1.300 0.574 1.00 95.06 93 LEU A C 1
ATOM 716 O O . LEU A 1 93 ? 9.184 0.698 -0.192 1.00 95.06 93 LEU A O 1
ATOM 720 N N . ASP A 1 94 ? 10.525 0.737 1.626 1.00 97.38 94 ASP A N 1
ATOM 721 C CA . ASP A 1 94 ? 10.234 -0.612 2.096 1.00 97.38 94 ASP A CA 1
ATOM 722 C C . ASP A 1 94 ? 8.997 -0.589 3.001 1.00 97.38 94 ASP A C 1
ATOM 724 O O . ASP A 1 94 ? 9.017 0.001 4.078 1.00 97.38 94 ASP A O 1
ATOM 728 N N . TYR A 1 95 ? 7.913 -1.224 2.557 1.00 97.75 95 TYR A N 1
ATOM 729 C CA . TYR A 1 95 ? 6.671 -1.349 3.321 1.00 97.75 95 TYR A CA 1
ATOM 730 C C . TYR A 1 95 ? 6.691 -2.500 4.339 1.00 97.75 95 TYR A C 1
ATOM 732 O O . TYR A 1 95 ? 5.721 -2.684 5.077 1.00 97.75 95 TYR A O 1
ATOM 740 N N . GLY A 1 96 ? 7.778 -3.272 4.408 1.00 97.62 96 GLY A N 1
ATOM 741 C CA . GLY A 1 96 ? 8.054 -4.195 5.503 1.00 97.62 96 GLY A CA 1
ATOM 742 C C . GLY A 1 96 ? 6.988 -5.270 5.690 1.00 97.62 96 GLY A C 1
ATOM 743 O O . GLY A 1 96 ? 6.547 -5.488 6.814 1.00 97.62 96 GLY A O 1
ATOM 744 N N . LEU A 1 97 ? 6.536 -5.910 4.606 1.00 98.25 97 LEU A N 1
ATOM 745 C CA . LEU A 1 97 ? 5.560 -7.010 4.657 1.00 98.25 97 LEU A CA 1
ATOM 746 C C . LEU A 1 97 ? 4.211 -6.639 5.308 1.00 98.25 97 LEU A C 1
ATOM 748 O O . LEU A 1 97 ? 3.526 -7.493 5.872 1.00 98.25 97 LEU A O 1
ATOM 752 N N . ILE A 1 98 ? 3.794 -5.369 5.232 1.00 98.62 98 ILE A N 1
ATOM 753 C CA . ILE A 1 98 ? 2.552 -4.900 5.871 1.00 98.62 98 ILE A CA 1
ATOM 754 C C . ILE A 1 98 ? 1.290 -5.654 5.417 1.00 98.62 98 ILE A C 1
ATOM 756 O O . ILE A 1 98 ? 0.334 -5.743 6.184 1.00 98.62 98 ILE A O 1
ATOM 760 N N . LEU A 1 99 ? 1.273 -6.240 4.212 1.00 98.62 99 LEU A N 1
ATOM 761 C CA . LEU A 1 99 ? 0.158 -7.074 3.753 1.00 98.62 99 LEU A CA 1
ATOM 762 C C . LEU A 1 99 ? -0.013 -8.322 4.628 1.00 98.62 99 LEU A C 1
ATOM 764 O O . LEU A 1 99 ? -1.135 -8.651 5.003 1.00 98.62 99 LEU A O 1
ATOM 768 N N . GLU A 1 100 ? 1.089 -8.990 4.975 1.00 97.56 100 GLU A N 1
ATOM 769 C CA . GLU A 1 100 ? 1.072 -10.176 5.836 1.00 97.56 100 GLU A CA 1
ATOM 770 C C . GLU A 1 100 ? 0.574 -9.806 7.236 1.00 97.56 100 GLU A C 1
ATOM 772 O O . GLU A 1 100 ? -0.309 -10.467 7.779 1.00 97.56 100 GLU A O 1
ATOM 777 N N . LYS A 1 101 ? 1.037 -8.673 7.776 1.00 98.06 101 LYS A N 1
ATOM 778 C CA . LYS A 1 101 ? 0.583 -8.160 9.078 1.00 98.06 101 LYS A CA 1
ATO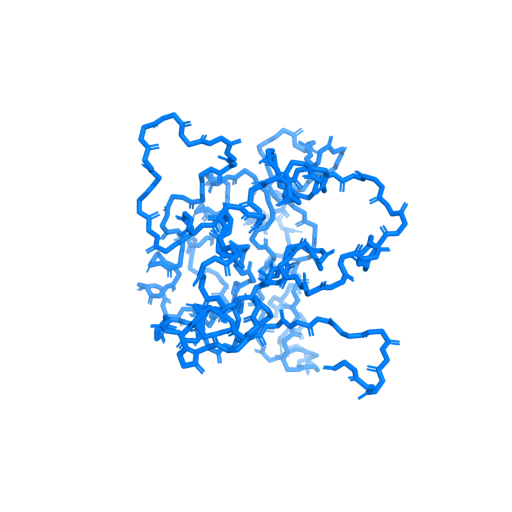M 779 C C . LYS A 1 101 ? -0.890 -7.777 9.095 1.00 98.06 101 LYS A C 1
ATOM 781 O O . LYS A 1 101 ? -1.591 -8.094 10.053 1.00 98.06 101 LYS A O 1
ATOM 786 N N . ALA A 1 102 ? -1.392 -7.162 8.029 1.00 98.44 102 ALA A N 1
ATOM 787 C CA . ALA A 1 102 ? -2.817 -6.878 7.895 1.00 98.44 102 ALA A CA 1
ATOM 788 C C . ALA A 1 102 ? -3.649 -8.174 7.818 1.00 98.44 102 ALA A C 1
ATOM 790 O O . ALA A 1 102 ? -4.694 -8.276 8.465 1.00 98.44 102 ALA A O 1
ATOM 791 N N . ALA A 1 103 ? -3.166 -9.186 7.090 1.00 98.19 103 ALA A N 1
ATOM 792 C CA . ALA A 1 103 ? -3.824 -10.486 6.983 1.00 98.19 103 ALA A CA 1
ATOM 793 C C . ALA A 1 103 ? -3.843 -11.247 8.323 1.00 98.19 103 ALA A C 1
ATOM 795 O O . ALA A 1 103 ? -4.887 -11.779 8.700 1.00 98.19 103 ALA A O 1
ATOM 796 N N . GLU A 1 104 ? -2.744 -11.232 9.088 1.00 97.81 104 GLU A N 1
ATOM 797 C CA . GLU A 1 104 ? -2.666 -11.788 10.453 1.00 97.81 104 GLU A CA 1
ATOM 798 C C . GLU A 1 104 ? -3.710 -11.160 11.400 1.00 97.81 104 GLU A C 1
ATOM 800 O O . GLU A 1 104 ? -4.184 -11.811 12.333 1.00 97.81 104 GLU A O 1
ATOM 805 N N . ARG A 1 105 ? -4.104 -9.904 11.151 1.00 97.62 105 ARG A N 1
ATOM 806 C CA . ARG A 1 105 ? -5.152 -9.180 11.893 1.00 97.62 105 ARG A CA 1
ATOM 807 C C . ARG A 1 105 ? -6.559 -9.354 11.315 1.00 97.62 105 ARG A C 1
ATOM 809 O O . ARG A 1 105 ? -7.506 -8.789 11.854 1.00 97.62 105 ARG A O 1
ATOM 816 N N . GLY A 1 106 ? -6.718 -10.130 10.242 1.00 97.88 106 GLY A N 1
ATOM 817 C CA . GLY A 1 106 ? -8.007 -10.352 9.584 1.00 97.88 106 GLY A CA 1
ATOM 818 C C . GLY A 1 106 ? -8.546 -9.125 8.842 1.00 97.88 106 GLY A C 1
ATOM 819 O O . GLY A 1 106 ? -9.755 -9.019 8.634 1.00 97.88 106 GLY A O 1
ATOM 820 N N . MET A 1 107 ? -7.677 -8.185 8.463 1.00 98.69 107 MET A N 1
ATOM 821 C CA . MET A 1 107 ? -8.073 -6.989 7.725 1.00 98.69 107 MET A CA 1
ATOM 822 C C . MET A 1 107 ? -8.311 -7.299 6.244 1.00 98.69 107 MET A C 1
ATOM 824 O O . MET A 1 107 ? -7.576 -8.067 5.627 1.00 98.69 107 MET A O 1
ATOM 828 N N . GLY A 1 108 ? -9.289 -6.625 5.636 1.00 98.50 108 GLY A N 1
ATOM 829 C CA . GLY A 1 108 ? -9.438 -6.607 4.181 1.00 98.50 108 GLY A CA 1
ATOM 830 C C . GLY A 1 108 ? -8.390 -5.702 3.528 1.00 98.50 108 GLY A C 1
ATOM 831 O O . GLY A 1 108 ? -8.316 -4.514 3.843 1.00 98.50 108 GLY A O 1
ATOM 832 N N . ALA A 1 109 ? -7.593 -6.230 2.602 1.00 98.50 109 ALA A N 1
ATOM 833 C CA . ALA A 1 109 ? -6.523 -5.474 1.951 1.00 98.50 109 ALA A CA 1
ATOM 834 C C . ALA A 1 109 ? -6.890 -5.090 0.512 1.00 98.50 109 ALA A C 1
ATOM 836 O O . ALA A 1 109 ? -7.308 -5.934 -0.285 1.00 98.50 109 ALA A O 1
ATOM 837 N N . PHE A 1 110 ? -6.725 -3.814 0.165 1.00 98.38 110 PHE A N 1
ATOM 838 C CA . PHE A 1 110 ? -7.020 -3.276 -1.163 1.00 98.38 110 PHE A CA 1
ATOM 839 C C . PHE A 1 110 ? -5.711 -2.883 -1.847 1.00 98.38 110 PHE A C 1
ATOM 841 O O . PHE A 1 110 ? -5.091 -1.900 -1.448 1.00 98.38 110 PHE A O 1
ATOM 848 N N . ALA A 1 111 ? -5.276 -3.615 -2.873 1.00 98.25 111 ALA A N 1
ATOM 849 C CA . ALA A 1 111 ? -4.070 -3.240 -3.607 1.00 98.25 111 ALA A CA 1
ATOM 850 C C . ALA A 1 111 ? -4.324 -1.934 -4.367 1.00 98.25 111 ALA A C 1
ATOM 852 O O . ALA A 1 111 ? -5.183 -1.883 -5.247 1.00 98.25 111 ALA A O 1
ATOM 853 N N . ILE A 1 112 ? -3.582 -0.881 -4.042 1.00 96.50 112 ILE A N 1
ATOM 854 C CA . ILE A 1 112 ? -3.606 0.388 -4.769 1.00 96.50 112 ILE A CA 1
ATOM 855 C C . ILE A 1 112 ? -2.299 0.562 -5.524 1.00 96.50 112 ILE A C 1
ATOM 857 O O . ILE A 1 112 ? -1.278 -0.035 -5.193 1.00 96.50 112 ILE A O 1
ATOM 861 N N . ARG A 1 113 ? -2.314 1.458 -6.516 1.00 94.06 113 ARG A N 1
ATOM 862 C CA . ARG A 1 113 ? -1.114 1.849 -7.276 1.00 94.06 113 ARG A CA 1
ATOM 863 C C . ARG A 1 113 ? -0.549 0.733 -8.149 1.00 94.06 113 ARG A C 1
ATOM 865 O O . ARG A 1 113 ? 0.598 0.848 -8.569 1.00 94.06 113 ARG A O 1
ATOM 872 N N . VAL A 1 114 ? -1.377 -0.247 -8.510 1.00 95.94 114 VAL A N 1
ATOM 873 C CA . VAL A 1 114 ? -1.004 -1.412 -9.328 1.00 95.94 114 VAL A CA 1
ATOM 874 C C . VAL A 1 114 ? -0.338 -1.025 -10.647 1.00 95.94 114 VAL A C 1
ATOM 876 O O . VAL A 1 114 ? 0.651 -1.637 -11.025 1.00 95.94 114 VAL A O 1
ATOM 879 N N . LEU A 1 115 ? -0.796 0.049 -11.299 1.00 94.31 115 LEU A N 1
ATOM 880 C CA . LEU A 1 115 ? -0.206 0.542 -12.553 1.00 94.31 115 LEU A CA 1
ATOM 881 C C . LEU A 1 115 ? 0.899 1.599 -12.369 1.00 94.31 115 LEU A C 1
ATOM 883 O O . LEU A 1 115 ? 1.361 2.166 -13.355 1.00 94.31 115 LEU A O 1
ATOM 887 N N . ALA A 1 116 ? 1.290 1.926 -11.131 1.00 92.25 116 ALA A N 1
ATOM 888 C CA . ALA A 1 116 ? 2.344 2.897 -10.811 1.00 92.25 116 ALA A CA 1
ATOM 889 C C . ALA A 1 116 ? 2.248 4.213 -11.625 1.00 92.25 116 ALA A C 1
ATOM 891 O O . ALA A 1 116 ? 3.170 4.598 -12.341 1.00 92.25 116 ALA A O 1
ATOM 892 N N . ARG A 1 117 ? 1.092 4.897 -11.559 1.00 88.31 117 ARG A N 1
ATOM 893 C CA . ARG A 1 117 ? 0.773 6.109 -12.367 1.00 88.31 117 ARG A CA 1
ATOM 894 C C . ARG A 1 117 ? 0.793 5.873 -13.882 1.00 88.31 117 ARG A C 1
ATOM 896 O O . ARG A 1 117 ? 1.169 6.742 -14.664 1.00 88.31 117 ARG A O 1
ATOM 903 N N . GLY A 1 118 ? 0.449 4.667 -14.307 1.00 89.56 118 GLY A N 1
ATOM 904 C CA . GLY A 1 118 ? 0.508 4.275 -15.709 1.00 89.56 118 GLY A CA 1
ATOM 905 C C . GLY A 1 118 ? 1.930 4.070 -16.239 1.00 89.56 118 GLY A C 1
ATOM 906 O O . GLY A 1 118 ? 2.100 3.983 -17.450 1.00 89.56 118 GLY A O 1
ATOM 907 N N . SER A 1 119 ? 2.962 4.016 -15.386 1.00 91.25 119 SER A N 1
ATOM 908 C CA . SER A 1 119 ? 4.310 3.629 -15.835 1.00 91.25 119 SER A CA 1
ATOM 909 C C . SER A 1 119 ? 4.378 2.157 -16.248 1.00 91.25 119 SER A C 1
ATOM 911 O O . SER A 1 119 ? 5.138 1.816 -17.145 1.00 91.25 119 SER A O 1
ATOM 913 N N . LEU A 1 120 ? 3.526 1.311 -15.659 1.00 92.75 120 LEU A N 1
ATOM 914 C CA . LEU A 1 120 ? 3.337 -0.095 -16.021 1.00 92.75 120 LEU A CA 1
ATOM 915 C C . LEU A 1 120 ? 2.252 -0.260 -17.102 1.00 92.75 120 LEU A C 1
ATOM 917 O O . LEU A 1 120 ? 1.379 -1.112 -16.980 1.00 92.75 120 LEU A O 1
ATOM 921 N N . THR A 1 121 ? 2.273 0.593 -18.129 1.00 90.25 121 THR A N 1
ATOM 922 C CA . THR A 1 121 ? 1.377 0.506 -19.299 1.00 90.25 121 THR A CA 1
ATOM 923 C C . THR A 1 121 ? 2.186 0.584 -20.589 1.00 90.25 121 THR A C 1
ATOM 925 O O . THR A 1 121 ? 3.347 0.986 -20.588 1.00 90.25 121 THR A O 1
ATOM 928 N N . GLU A 1 122 ? 1.577 0.212 -21.708 1.00 82.94 122 GLU A N 1
ATOM 929 C CA . GLU A 1 122 ? 2.229 0.090 -23.019 1.00 82.94 122 GLU A CA 1
ATOM 930 C C . GLU A 1 122 ? 2.499 1.462 -23.648 1.00 82.94 122 GLU A C 1
ATOM 932 O O . GLU A 1 122 ? 3.359 1.623 -24.510 1.00 82.94 122 GLU A O 1
ATOM 937 N N . SER A 1 123 ? 1.742 2.475 -23.231 1.00 78.31 123 SER A N 1
ATOM 938 C CA . SER A 1 123 ? 1.899 3.857 -23.673 1.00 78.31 123 SER A CA 1
ATOM 939 C C . SER A 1 123 ? 1.844 4.788 -22.469 1.00 78.31 123 SER A C 1
ATOM 941 O O . SER A 1 123 ? 0.818 5.437 -22.245 1.00 78.31 123 SER A O 1
ATOM 943 N N . PRO A 1 124 ? 2.937 4.889 -21.692 1.00 74.88 124 PRO A N 1
ATOM 944 C CA . PRO A 1 124 ? 2.970 5.768 -20.540 1.00 74.88 124 PRO A CA 1
ATOM 945 C C . PRO A 1 124 ? 2.820 7.228 -20.981 1.00 74.88 124 PRO A C 1
ATOM 947 O O . PRO A 1 124 ? 3.725 7.828 -21.556 1.00 74.88 124 PRO A O 1
ATOM 950 N N . LYS A 1 125 ? 1.647 7.809 -20.729 1.00 65.06 125 LYS A N 1
ATOM 951 C CA . LYS A 1 125 ? 1.309 9.194 -21.106 1.00 65.06 125 LYS A CA 1
ATOM 952 C C . LYS A 1 125 ? 1.373 10.177 -19.928 1.00 65.06 125 LYS A C 1
ATOM 954 O O . LYS A 1 125 ? 0.799 11.257 -20.006 1.00 65.06 125 LYS A O 1
ATOM 959 N N . GLY A 1 126 ? 2.041 9.826 -18.824 1.00 61.41 126 GLY A N 1
ATOM 960 C CA . GLY A 1 126 ? 1.953 10.593 -17.570 1.00 61.41 126 GLY A CA 1
ATOM 961 C C . GLY A 1 126 ? 0.689 10.275 -16.767 1.00 61.41 126 GLY A C 1
ATOM 962 O O . GLY A 1 126 ? 0.072 11.177 -16.205 1.00 61.41 126 GLY A O 1
ATOM 963 N N . GLY A 1 127 ? 0.272 9.004 -16.766 1.00 49.03 127 GLY A N 1
ATOM 964 C CA . GLY A 1 127 ? -1.027 8.539 -16.279 1.00 49.03 127 GLY A CA 1
ATOM 965 C C . GLY A 1 127 ? -1.410 9.035 -14.878 1.00 49.03 127 GLY A C 1
ATOM 966 O O . GLY A 1 127 ? -0.811 8.680 -13.864 1.00 49.03 127 GLY A O 1
ATOM 967 N N . GLY A 1 128 ? -2.492 9.812 -14.821 1.00 50.03 128 GLY A N 1
ATOM 968 C CA . GLY A 1 128 ? -3.363 9.865 -13.644 1.00 50.03 128 GLY A CA 1
ATOM 969 C C . GLY A 1 128 ? -3.073 10.928 -12.585 1.00 50.03 128 GLY A C 1
ATOM 970 O O . GLY A 1 128 ? -3.646 10.855 -11.504 1.00 50.03 128 GLY A O 1
ATOM 971 N N . GLY A 1 129 ? -2.239 11.934 -12.856 1.00 50.59 129 GLY A N 1
ATOM 972 C CA . GLY A 1 129 ? -2.157 13.098 -11.971 1.00 50.59 129 GLY A CA 1
ATOM 973 C C . GLY A 1 129 ? -1.201 14.164 -12.479 1.00 50.59 129 GLY A C 1
ATOM 974 O O . GLY A 1 129 ? -0.013 13.894 -12.628 1.00 50.59 129 GLY A O 1
ATOM 975 N N . LYS A 1 130 ? -1.710 15.390 -12.676 1.00 49.56 130 LYS A N 1
ATOM 976 C CA . LYS A 1 130 ? -0.903 16.602 -12.940 1.00 49.56 130 LYS A CA 1
ATOM 977 C C . LYS A 1 130 ? 0.032 16.960 -11.781 1.00 49.56 130 LYS A C 1
ATOM 979 O O . LYS A 1 130 ? 0.837 17.874 -11.901 1.00 49.56 130 LYS A O 1
ATOM 984 N N . ASP A 1 131 ? -0.115 16.265 -10.660 1.00 58.34 131 ASP A N 1
ATOM 985 C CA . ASP A 1 131 ? 0.660 16.475 -9.460 1.00 58.34 131 ASP A CA 1
ATOM 986 C C . ASP A 1 131 ? 2.039 15.806 -9.585 1.00 58.34 131 ASP A C 1
ATOM 988 O O . ASP A 1 131 ? 2.125 14.573 -9.634 1.00 58.34 131 ASP A O 1
ATOM 992 N N . PRO A 1 132 ? 3.135 16.577 -9.656 1.00 57.03 132 PRO A N 1
ATOM 993 C CA . PRO A 1 132 ? 4.475 16.012 -9.735 1.00 57.03 132 PRO A CA 1
ATOM 994 C C . PRO A 1 132 ? 4.894 15.313 -8.433 1.00 57.03 132 PRO A C 1
ATOM 996 O O . PRO A 1 132 ? 5.907 14.620 -8.437 1.00 57.03 132 PRO A O 1
ATOM 999 N N . ARG A 1 133 ? 4.139 15.463 -7.333 1.00 65.12 133 ARG A N 1
ATOM 1000 C CA . ARG A 1 133 ? 4.511 14.928 -6.021 1.00 65.12 133 ARG A CA 1
ATOM 1001 C C . ARG A 1 133 ? 4.538 13.401 -6.005 1.00 65.12 133 ARG A C 1
ATOM 1003 O O . ARG A 1 133 ? 3.675 12.709 -6.557 1.00 65.12 133 ARG A O 1
ATOM 1010 N N . THR A 1 134 ? 5.552 12.887 -5.327 1.00 74.75 134 THR A N 1
ATOM 1011 C CA . THR A 1 134 ? 5.775 11.462 -5.113 1.00 74.75 134 THR A CA 1
ATOM 1012 C C . THR A 1 134 ? 5.016 11.027 -3.861 1.00 74.75 134 THR A C 1
ATOM 1014 O O . THR A 1 134 ? 5.295 11.504 -2.767 1.00 74.75 134 THR A O 1
ATOM 1017 N N . LEU A 1 135 ? 4.035 10.130 -4.030 1.00 80.25 135 LEU A N 1
ATOM 1018 C CA . LEU A 1 135 ? 3.225 9.593 -2.925 1.00 80.25 135 LEU A CA 1
ATOM 1019 C C . LEU A 1 135 ? 3.973 8.569 -2.072 1.00 80.25 135 LEU A C 1
ATOM 1021 O O . LEU A 1 135 ? 3.506 8.247 -0.998 1.00 80.25 135 LEU A O 1
ATOM 1025 N N . SER A 1 136 ? 5.072 8.007 -2.568 1.00 87.12 136 SER A N 1
ATOM 1026 C CA . SER A 1 136 ? 5.900 7.044 -1.844 1.00 87.12 136 SER A CA 1
ATOM 1027 C C . SER A 1 136 ? 7.356 7.296 -2.214 1.00 87.12 136 SER A C 1
ATOM 1029 O O . SER A 1 136 ? 7.674 7.189 -3.404 1.00 87.12 136 SER A O 1
ATOM 1031 N N . PRO A 1 137 ? 8.248 7.588 -1.252 1.00 90.44 137 PRO A N 1
ATOM 1032 C CA . PRO A 1 137 ? 9.663 7.828 -1.508 1.00 90.44 137 PRO A CA 1
ATOM 1033 C C . PRO A 1 137 ? 10.284 6.816 -2.478 1.00 90.44 137 PRO A C 1
ATOM 1035 O O . PRO A 1 137 ? 10.030 5.608 -2.411 1.00 90.44 137 PRO A O 1
ATOM 1038 N N . GLY A 1 138 ? 11.063 7.333 -3.429 1.00 88.25 138 GLY A N 1
ATOM 1039 C CA . GLY A 1 138 ? 11.711 6.541 -4.471 1.00 88.25 138 GLY A CA 1
ATOM 1040 C C . GLY A 1 138 ? 10.776 5.991 -5.552 1.00 88.25 138 GLY A C 1
ATOM 1041 O O . GLY A 1 138 ? 11.217 5.138 -6.316 1.00 88.25 138 GLY A O 1
ATOM 1042 N N . SER A 1 139 ? 9.520 6.450 -5.649 1.00 88.19 139 SER A N 1
ATOM 1043 C CA . SER A 1 139 ? 8.565 6.138 -6.738 1.00 88.19 139 SER A CA 1
ATOM 1044 C C . SER A 1 139 ? 8.266 7.363 -7.616 1.00 88.19 139 SER A C 1
ATOM 1046 O O . SER A 1 139 ? 7.111 7.719 -7.866 1.00 88.19 139 SER A O 1
ATOM 1048 N N . ASP A 1 140 ? 9.320 8.067 -8.028 1.00 88.38 140 ASP A N 1
ATOM 1049 C CA . ASP A 1 140 ? 9.213 9.195 -8.954 1.00 88.38 140 ASP A CA 1
ATOM 1050 C C . ASP A 1 140 ? 8.835 8.699 -10.351 1.00 88.38 140 ASP A C 1
ATOM 1052 O O . ASP A 1 140 ? 9.368 7.694 -10.820 1.00 88.38 140 ASP A O 1
ATOM 1056 N N . TYR A 1 141 ? 7.957 9.420 -11.054 1.00 86.81 141 TYR A N 1
ATOM 1057 C CA . TYR A 1 141 ? 7.384 8.918 -12.307 1.00 86.81 141 TYR A CA 1
ATOM 1058 C C . TYR A 1 141 ? 8.438 8.593 -13.378 1.00 86.81 141 TYR A C 1
ATOM 1060 O O . TYR A 1 141 ? 8.374 7.539 -14.003 1.00 86.81 141 TYR A O 1
ATOM 1068 N N . SER A 1 142 ? 9.442 9.454 -13.573 1.00 88.19 142 SER A N 1
ATOM 1069 C CA . SER A 1 142 ? 10.526 9.199 -14.534 1.00 88.19 142 SER A CA 1
ATOM 1070 C C . SER A 1 142 ? 11.334 7.947 -14.181 1.00 88.19 142 SER A C 1
ATOM 1072 O O . SER A 1 142 ? 11.635 7.137 -15.055 1.00 88.19 142 SER A O 1
ATOM 1074 N N . ARG A 1 143 ? 11.622 7.744 -12.892 1.00 89.25 143 ARG A N 1
ATOM 1075 C CA . ARG A 1 143 ? 12.327 6.559 -12.389 1.00 89.25 143 ARG A CA 1
ATOM 1076 C C . ARG A 1 143 ? 11.471 5.299 -12.497 1.00 89.25 143 ARG A C 1
ATOM 1078 O O . ARG A 1 143 ? 11.992 4.223 -12.784 1.00 89.25 143 ARG A O 1
ATOM 1085 N N . ASP A 1 144 ? 10.166 5.412 -12.275 1.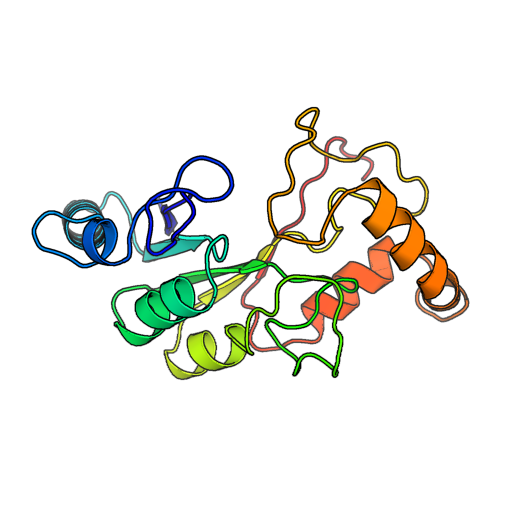00 92.38 144 ASP A N 1
ATOM 1086 C CA . ASP A 1 144 ? 9.220 4.316 -12.484 1.00 92.38 144 ASP A CA 1
ATOM 1087 C C . ASP A 1 144 ? 9.202 3.874 -13.949 1.00 92.38 144 ASP A C 1
ATOM 1089 O O . ASP A 1 144 ? 9.263 2.679 -14.209 1.00 92.38 144 ASP A O 1
ATOM 1093 N N . ILE A 1 145 ? 9.235 4.808 -14.907 1.00 91.94 145 ILE A N 1
ATOM 1094 C CA . ILE A 1 145 ? 9.349 4.484 -16.340 1.00 91.94 145 ILE A CA 1
ATOM 1095 C C . ILE A 1 145 ? 10.644 3.729 -16.649 1.00 91.94 145 ILE A C 1
ATOM 1097 O O . ILE A 1 145 ? 10.622 2.720 -17.353 1.00 91.94 145 ILE A O 1
ATOM 1101 N N . GLU A 1 146 ? 11.778 4.191 -16.123 1.00 92.38 146 GLU A N 1
ATOM 1102 C CA . GLU A 1 146 ? 13.065 3.514 -16.319 1.00 92.38 146 GLU A CA 1
ATOM 1103 C C . GLU A 1 146 ? 13.072 2.095 -15.746 1.00 92.38 146 GLU A C 1
ATOM 1105 O O . GLU A 1 146 ? 13.646 1.189 -16.351 1.00 92.38 146 GLU A O 1
ATOM 1110 N N . ARG A 1 147 ? 12.426 1.882 -14.594 1.00 93.75 147 ARG A N 1
ATOM 1111 C CA . ARG A 1 147 ? 12.286 0.550 -13.997 1.00 93.75 147 ARG A CA 1
ATOM 1112 C C . ARG A 1 147 ? 11.287 -0.321 -14.754 1.00 93.75 147 ARG A C 1
ATOM 1114 O O . ARG A 1 147 ? 11.587 -1.489 -14.970 1.00 93.75 147 ARG A O 1
ATOM 1121 N N . ALA A 1 148 ? 10.16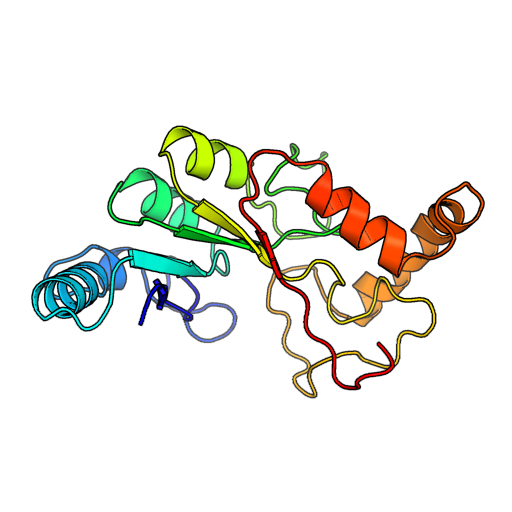1 0.234 -15.198 1.00 94.69 148 ALA A N 1
ATOM 1122 C CA . ALA A 1 148 ? 9.138 -0.486 -15.951 1.00 94.69 148 ALA A CA 1
ATOM 1123 C C . ALA A 1 148 ? 9.685 -1.051 -17.268 1.00 94.69 148 ALA A C 1
ATOM 1125 O O . ALA A 1 148 ? 9.441 -2.214 -17.561 1.00 94.69 148 ALA A O 1
ATOM 1126 N N . ARG A 1 149 ? 10.532 -0.301 -17.989 1.00 93.00 149 ARG A N 1
ATOM 1127 C CA . ARG A 1 149 ? 11.205 -0.789 -19.213 1.00 93.00 149 ARG A CA 1
ATOM 1128 C C . ARG A 1 149 ? 12.053 -2.041 -18.988 1.00 93.00 149 ARG A C 1
ATOM 1130 O O . ARG A 1 149 ? 12.201 -2.872 -19.875 1.00 93.00 149 ARG A O 1
ATOM 1137 N N . LYS A 1 150 ? 12.613 -2.218 -17.787 1.00 94.25 150 LYS A N 1
ATOM 1138 C CA . LYS A 1 150 ? 13.374 -3.434 -17.442 1.00 94.25 150 LYS A CA 1
ATOM 1139 C C . LYS A 1 150 ? 12.475 -4.665 -17.293 1.00 94.25 150 LYS A C 1
ATOM 1141 O O . LYS A 1 150 ? 12.991 -5.770 -17.155 1.00 94.25 150 LYS A O 1
ATOM 1146 N N . LEU A 1 151 ? 11.158 -4.474 -17.293 1.00 94.44 151 LEU A N 1
ATOM 1147 C CA . LEU A 1 151 ? 10.145 -5.517 -17.197 1.00 94.44 151 LEU A CA 1
ATOM 1148 C C . LEU A 1 151 ? 9.461 -5.804 -18.541 1.00 94.44 151 LEU A C 1
ATOM 1150 O O . LEU A 1 151 ? 8.581 -6.656 -18.565 1.00 94.44 151 LEU A O 1
ATOM 1154 N N . ASP A 1 152 ? 9.858 -5.154 -19.646 1.00 90.44 152 ASP A N 1
ATOM 1155 C CA . ASP A 1 152 ? 9.229 -5.325 -20.972 1.00 90.44 152 ASP A CA 1
ATOM 1156 C C . ASP A 1 152 ? 9.185 -6.798 -21.419 1.00 90.44 152 ASP A C 1
ATOM 1158 O O . ASP A 1 152 ? 8.226 -7.231 -22.056 1.00 90.44 152 ASP A O 1
ATOM 1162 N N . TRP A 1 153 ? 10.166 -7.597 -20.987 1.00 92.38 153 TRP A N 1
ATOM 1163 C CA . TRP A 1 153 ? 10.226 -9.040 -21.232 1.00 92.38 153 TRP A CA 1
ATOM 1164 C C . TRP A 1 153 ? 9.003 -9.810 -20.698 1.00 92.38 153 TRP A C 1
ATOM 1166 O O . TRP A 1 153 ? 8.670 -10.875 -21.214 1.00 92.38 153 TRP A O 1
ATOM 1176 N N . LEU A 1 154 ? 8.284 -9.283 -19.696 1.00 91.88 154 LEU A N 1
ATOM 1177 C CA . LEU A 1 154 ? 7.043 -9.886 -19.193 1.00 91.88 154 LEU A CA 1
ATOM 1178 C C . LEU A 1 154 ? 5.947 -9.936 -20.266 1.00 91.88 154 LEU A C 1
ATOM 1180 O O . LEU A 1 154 ? 5.058 -10.780 -20.176 1.00 91.88 154 LEU A O 1
ATOM 1184 N N . ALA A 1 155 ? 6.008 -9.062 -21.274 1.00 87.44 155 ALA A N 1
ATOM 1185 C CA . ALA A 1 155 ? 5.057 -9.014 -22.381 1.00 87.44 155 ALA A CA 1
ATOM 1186 C C . ALA A 1 155 ? 5.432 -9.937 -23.562 1.00 87.44 155 ALA A C 1
ATOM 1188 O O . ALA A 1 155 ? 4.716 -9.980 -24.564 1.00 87.44 155 ALA A O 1
ATOM 1189 N N . GLU A 1 156 ? 6.537 -10.687 -23.470 1.00 86.06 156 GLU A N 1
ATOM 1190 C CA . GLU A 1 156 ? 6.994 -11.603 -24.529 1.00 86.06 156 GLU A CA 1
ATOM 1191 C C . GLU A 1 156 ? 6.323 -12.991 -24.455 1.00 86.06 156 GLU A C 1
ATOM 1193 O O . GLU A 1 156 ? 6.446 -13.803 -25.373 1.00 86.06 156 GLU A O 1
ATOM 1198 N N . GLY A 1 157 ? 5.595 -13.274 -23.369 1.00 82.62 157 GLY A N 1
ATOM 1199 C CA . GLY A 1 157 ? 5.007 -14.579 -23.066 1.00 82.62 157 GLY A CA 1
ATOM 1200 C C . GLY A 1 157 ? 3.477 -14.653 -23.232 1.00 82.62 157 GLY A C 1
ATOM 1201 O O . GLY A 1 157 ? 2.895 -14.021 -24.118 1.00 82.62 157 GLY A O 1
ATOM 1202 N N . PRO A 1 158 ? 2.781 -15.465 -22.406 1.00 86.44 158 PRO A N 1
ATOM 1203 C CA . PRO A 1 158 ? 1.317 -15.542 -22.425 1.00 86.44 158 PRO A CA 1
ATOM 1204 C C . PRO A 1 158 ? 0.661 -14.244 -21.933 1.00 86.44 158 PRO A C 1
ATOM 1206 O O . PRO A 1 158 ? -0.454 -13.922 -22.342 1.00 86.44 158 PRO A O 1
ATOM 1209 N N . ILE A 1 159 ? 1.368 -13.497 -21.084 1.00 88.75 159 ILE A N 1
ATOM 1210 C CA . ILE A 1 159 ? 1.045 -12.121 -20.728 1.00 88.75 159 ILE A CA 1
ATOM 1211 C C . ILE A 1 159 ? 1.454 -11.252 -21.915 1.00 88.75 159 ILE A C 1
ATOM 1213 O O . ILE A 1 159 ? 2.604 -11.286 -22.341 1.00 88.75 159 ILE A O 1
ATOM 1217 N N . ARG A 1 160 ? 0.499 -10.515 -22.486 1.00 87.69 160 ARG A N 1
ATOM 1218 C CA . ARG A 1 160 ? 0.710 -9.774 -23.739 1.00 87.69 160 ARG A CA 1
ATOM 1219 C C . ARG A 1 160 ? 1.081 -8.320 -23.519 1.00 87.69 160 ARG A C 1
ATOM 1221 O O . ARG A 1 160 ? 1.468 -7.648 -24.469 1.00 87.69 160 ARG A O 1
ATOM 1228 N N . THR A 1 161 ? 0.913 -7.823 -22.296 1.00 92.12 161 THR A N 1
ATOM 1229 C CA . THR A 1 161 ? 1.109 -6.411 -21.993 1.00 92.12 161 THR A CA 1
ATOM 1230 C C . THR A 1 161 ? 1.594 -6.193 -20.555 1.00 92.12 161 THR A C 1
ATOM 1232 O O . THR A 1 161 ? 1.307 -6.999 -19.665 1.00 92.12 161 THR A O 1
ATOM 1235 N N . LEU A 1 162 ? 2.311 -5.091 -20.302 1.00 92.50 162 LEU A N 1
ATOM 1236 C CA . LEU A 1 162 ? 2.745 -4.727 -18.945 1.00 92.50 162 LEU A CA 1
ATOM 1237 C C . LEU A 1 162 ? 1.562 -4.438 -18.019 1.00 92.50 162 LEU A C 1
ATOM 1239 O O . LEU A 1 162 ? 1.611 -4.799 -16.843 1.00 92.50 162 LEU A O 1
ATOM 1243 N N . THR A 1 163 ? 0.482 -3.863 -18.552 1.00 93.44 163 THR A N 1
ATOM 1244 C CA . THR A 1 163 ? -0.759 -3.649 -17.799 1.00 93.44 163 THR A CA 1
ATOM 1245 C C . THR A 1 163 ? -1.304 -4.983 -17.285 1.00 93.44 163 THR A C 1
ATOM 1247 O O . THR A 1 163 ? -1.589 -5.126 -16.095 1.00 93.44 163 THR A O 1
ATOM 1250 N N . GLN A 1 164 ? -1.383 -6.000 -18.153 1.00 94.19 164 GLN A N 1
ATOM 1251 C CA . GLN A 1 164 ? -1.805 -7.346 -17.756 1.00 94.19 164 GLN A CA 1
ATOM 1252 C C . GLN A 1 164 ? -0.865 -7.952 -16.709 1.00 94.19 164 GLN A C 1
ATOM 1254 O O . GLN A 1 164 ? -1.346 -8.525 -15.731 1.00 94.19 164 GLN A O 1
ATOM 1259 N N . ALA A 1 165 ? 0.452 -7.797 -16.880 1.00 95.81 165 ALA A N 1
ATOM 1260 C CA . ALA A 1 165 ? 1.441 -8.277 -15.915 1.00 95.81 165 ALA A CA 1
ATOM 1261 C C . ALA A 1 165 ? 1.218 -7.663 -14.526 1.00 95.81 165 ALA A C 1
ATOM 1263 O O . ALA A 1 165 ? 1.221 -8.375 -13.524 1.00 95.81 165 ALA A O 1
ATOM 1264 N N . ALA A 1 166 ? 0.979 -6.352 -14.467 1.00 95.81 166 ALA A N 1
ATOM 1265 C CA . ALA A 1 166 ? 0.764 -5.625 -13.223 1.00 95.81 166 ALA A CA 1
ATOM 1266 C C . ALA A 1 166 ? -0.489 -6.103 -12.476 1.00 95.81 166 ALA A C 1
ATOM 1268 O O . ALA A 1 166 ? -0.426 -6.365 -11.272 1.00 95.81 166 ALA A O 1
ATOM 1269 N N . PHE A 1 167 ? -1.612 -6.273 -13.182 1.00 95.75 167 PHE A N 1
ATOM 1270 C CA . PHE A 1 167 ? -2.834 -6.807 -12.578 1.00 95.75 167 PHE A CA 1
ATOM 1271 C C . PHE A 1 167 ? -2.673 -8.254 -12.126 1.00 95.75 167 PHE A C 1
ATOM 1273 O O . PHE A 1 167 ? -3.059 -8.574 -11.005 1.00 95.75 167 PHE A O 1
ATOM 1280 N N . GLN A 1 168 ? -2.089 -9.121 -12.958 1.00 95.50 168 GLN A N 1
ATOM 1281 C CA . GLN A 1 168 ? -1.861 -10.514 -12.571 1.00 95.50 168 GLN A CA 1
ATOM 1282 C C . GLN A 1 168 ? -0.965 -10.604 -11.338 1.00 95.50 168 GLN A C 1
ATOM 1284 O O . GLN A 1 168 ? -1.298 -11.329 -10.410 1.00 95.50 168 GLN A O 1
ATOM 1289 N N . PHE A 1 169 ? 0.107 -9.813 -11.277 1.00 96.31 169 PHE A N 1
ATOM 1290 C CA . PHE A 1 169 ? 0.998 -9.776 -10.121 1.00 96.31 169 PHE A CA 1
ATOM 1291 C C . PHE A 1 169 ? 0.265 -9.412 -8.823 1.00 96.31 169 PHE A C 1
ATOM 1293 O O . PHE A 1 169 ? 0.453 -10.077 -7.807 1.00 96.31 169 PHE A O 1
ATOM 1300 N N . ALA A 1 170 ? -0.618 -8.409 -8.856 1.00 96.69 170 ALA A N 1
ATOM 1301 C CA . ALA A 1 170 ? -1.457 -8.072 -7.706 1.00 96.69 170 ALA A CA 1
ATOM 1302 C C . ALA A 1 170 ? -2.453 -9.194 -7.364 1.00 96.69 170 ALA A C 1
ATOM 1304 O O . ALA A 1 170 ? -2.570 -9.576 -6.205 1.00 96.69 170 ALA A O 1
ATOM 1305 N N . LEU A 1 171 ? -3.124 -9.770 -8.363 1.00 96.31 171 LEU A N 1
ATOM 1306 C CA . LEU A 1 171 ? -4.115 -10.836 -8.170 1.00 96.31 171 LEU A CA 1
ATOM 1307 C C . LEU A 1 171 ? -3.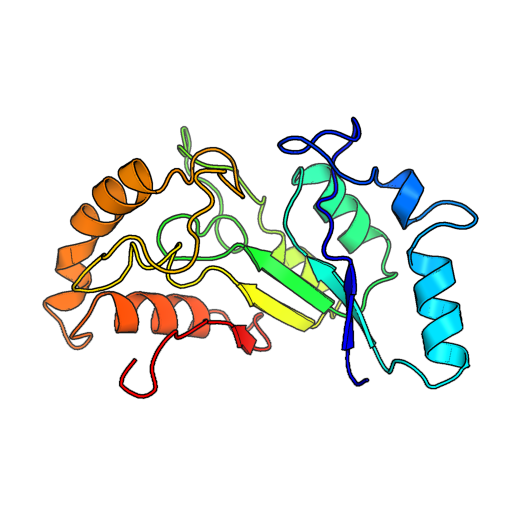509 -12.171 -7.704 1.00 96.31 171 LEU A C 1
ATOM 1309 O O . LEU A 1 171 ? -4.231 -13.014 -7.179 1.00 96.31 171 LEU A O 1
ATOM 1313 N N . MET A 1 172 ? -2.200 -12.375 -7.867 1.00 95.94 172 MET A N 1
ATOM 1314 C CA . MET A 1 172 ? -1.497 -13.564 -7.372 1.00 95.94 172 MET A CA 1
ATOM 1315 C C . MET A 1 172 ? -1.371 -13.607 -5.844 1.00 95.94 172 MET A C 1
ATOM 1317 O O . MET A 1 172 ? -1.027 -14.660 -5.306 1.00 95.94 172 MET A O 1
ATOM 1321 N N . ARG A 1 173 ? -1.624 -12.498 -5.136 1.00 96.81 173 ARG A N 1
ATOM 1322 C CA . ARG A 1 173 ? -1.593 -12.458 -3.670 1.00 96.81 173 ARG A CA 1
ATOM 1323 C C . ARG A 1 173 ? -2.984 -12.735 -3.093 1.00 96.81 173 ARG A C 1
ATOM 1325 O O . ARG A 1 173 ? -3.846 -11.861 -3.187 1.00 96.81 173 ARG A O 1
ATOM 1332 N N . PRO A 1 174 ? -3.219 -13.911 -2.476 1.00 96.56 174 PRO A N 1
ATOM 1333 C CA . PRO A 1 174 ? -4.528 -14.258 -1.921 1.00 96.56 174 PRO A CA 1
ATOM 1334 C C . PRO A 1 174 ? -4.932 -13.379 -0.731 1.00 96.56 174 PRO A C 1
ATOM 1336 O O . PRO A 1 174 ? -6.103 -13.348 -0.368 1.00 96.56 174 PRO A O 1
ATOM 1339 N N . GLU A 1 175 ? -3.982 -12.667 -0.120 1.00 97.88 175 GLU A N 1
ATOM 1340 C CA . GLU A 1 175 ? -4.245 -11.747 0.984 1.00 97.88 175 GLU A CA 1
ATOM 1341 C C . GLU A 1 175 ? -4.965 -10.468 0.527 1.00 97.88 175 GLU A C 1
ATOM 1343 O O . GLU A 1 175 ? -5.599 -9.793 1.340 1.00 97.88 175 GLU A O 1
ATOM 1348 N N . PHE A 1 176 ? -4.912 -10.122 -0.767 1.00 98.19 176 PHE A N 1
ATOM 1349 C CA . PHE A 1 176 ? -5.702 -9.011 -1.286 1.00 98.19 176 PHE A CA 1
ATOM 1350 C C . PHE A 1 176 ? -7.165 -9.403 -1.452 1.00 98.19 176 PHE A C 1
ATOM 1352 O O . PHE A 1 176 ? -7.516 -10.338 -2.165 1.00 98.19 176 PHE A O 1
ATOM 1359 N N . SER A 1 177 ? -8.042 -8.605 -0.850 1.00 97.19 177 SER A N 1
ATOM 1360 C CA . SER A 1 177 ? -9.489 -8.719 -1.029 1.00 97.19 177 SER A CA 1
ATOM 1361 C C . SER A 1 177 ? -9.955 -8.088 -2.341 1.00 97.19 177 SER A C 1
ATOM 1363 O O . SER A 1 177 ? -10.980 -8.483 -2.888 1.00 97.19 177 SER A O 1
ATOM 1365 N N . THR A 1 178 ? -9.232 -7.079 -2.836 1.00 96.19 178 THR A N 1
ATOM 1366 C CA . THR A 1 178 ? -9.512 -6.438 -4.126 1.00 96.19 178 THR A CA 1
ATOM 1367 C C . THR A 1 178 ? -8.275 -5.741 -4.682 1.00 96.19 178 THR A C 1
ATOM 1369 O O . THR A 1 178 ? -7.378 -5.335 -3.939 1.00 96.19 178 THR A O 1
ATOM 1372 N N . VAL A 1 179 ? -8.274 -5.537 -5.997 1.00 96.62 179 VAL A N 1
ATOM 1373 C CA . VAL A 1 179 ? -7.292 -4.728 -6.715 1.00 96.62 179 VAL A CA 1
ATOM 1374 C C . VAL A 1 179 ? -7.971 -3.461 -7.228 1.00 96.62 179 VAL A C 1
ATOM 1376 O O . VAL A 1 179 ? -8.973 -3.532 -7.935 1.00 96.62 179 VAL A O 1
ATOM 1379 N N . LEU A 1 180 ? -7.435 -2.298 -6.860 1.00 93.12 180 LEU A N 1
ATOM 1380 C CA . LEU A 1 180 ? -7.951 -0.989 -7.247 1.00 93.12 180 LEU A CA 1
ATOM 1381 C C . LEU A 1 180 ? -7.046 -0.354 -8.305 1.00 93.12 180 LEU A C 1
ATOM 1383 O O . LEU A 1 180 ? -5.873 -0.051 -8.065 1.00 93.12 180 LEU A O 1
ATOM 1387 N N . ALA A 1 181 ? -7.629 -0.093 -9.469 1.00 87.56 181 ALA A N 1
ATOM 1388 C CA . ALA A 1 181 ? -7.008 0.666 -10.541 1.00 87.56 181 ALA A CA 1
ATOM 1389 C C . ALA A 1 181 ? -7.968 1.744 -11.044 1.00 87.56 181 ALA A C 1
ATO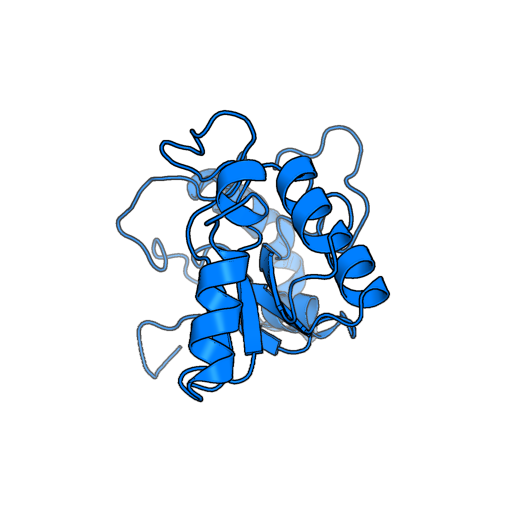M 1391 O O . ALA A 1 181 ? -9.183 1.561 -11.037 1.00 87.56 181 ALA A O 1
ATOM 1392 N N . GLY A 1 182 ? -7.407 2.882 -11.449 1.00 84.50 182 GLY A N 1
ATOM 1393 C CA . GLY A 1 182 ? -8.159 3.964 -12.074 1.00 84.50 182 GLY A CA 1
ATOM 1394 C C . GLY A 1 182 ? -7.984 3.937 -13.588 1.00 84.50 182 GLY A C 1
ATOM 1395 O O . GLY A 1 182 ? -6.877 3.690 -14.066 1.00 84.50 182 GLY A O 1
ATOM 1396 N N . CYS A 1 183 ? -9.053 4.252 -14.309 1.00 83.00 183 CYS A N 1
ATOM 1397 C CA . CYS A 1 183 ? -9.056 4.536 -15.741 1.00 83.00 183 CYS A CA 1
ATOM 1398 C C . CYS A 1 183 ? -9.604 5.955 -15.972 1.00 83.00 183 CYS A C 1
ATOM 1400 O O . CYS A 1 183 ? -10.415 6.466 -15.196 1.00 83.00 183 CYS A O 1
ATOM 1402 N N . ALA A 1 184 ? -9.113 6.619 -17.011 1.00 82.12 184 ALA A N 1
ATOM 1403 C CA . ALA A 1 184 ? -9.547 7.938 -17.462 1.00 82.12 184 ALA A CA 1
ATOM 1404 C C . ALA A 1 184 ? -10.453 7.862 -18.705 1.00 82.12 184 ALA A C 1
ATOM 1406 O O . ALA A 1 184 ? -11.040 8.872 -19.099 1.00 82.12 184 ALA A O 1
ATOM 1407 N N . SER A 1 185 ? -10.577 6.687 -19.326 1.00 82.06 185 SER A N 1
ATOM 1408 C CA . SER A 1 185 ? -11.464 6.436 -20.462 1.00 82.06 185 SER A CA 1
ATOM 1409 C C . SER A 1 185 ? -12.090 5.042 -20.399 1.00 82.06 185 SER A C 1
ATOM 1411 O O . SER A 1 185 ? -11.563 4.151 -19.750 1.00 82.06 185 SER A O 1
ATOM 1413 N N . ILE A 1 186 ? -13.205 4.845 -21.108 1.00 82.38 186 ILE A N 1
ATOM 1414 C CA . ILE A 1 186 ? -13.892 3.541 -21.211 1.00 82.38 186 ILE A CA 1
ATOM 1415 C C . ILE A 1 186 ? -13.055 2.512 -21.991 1.00 82.38 186 ILE A C 1
ATOM 1417 O O . ILE A 1 186 ? -13.248 1.313 -21.838 1.00 82.38 186 ILE A O 1
ATOM 1421 N N . SER A 1 187 ? -12.165 2.978 -22.869 1.00 82.44 187 SER A N 1
ATOM 1422 C CA . SER A 1 187 ? -11.302 2.116 -23.682 1.00 82.44 187 SER A CA 1
ATOM 1423 C C . SER A 1 187 ? -10.096 1.547 -22.930 1.00 82.44 187 SER A C 1
ATOM 1425 O O . SER A 1 187 ? -9.404 0.704 -23.495 1.00 82.44 187 SER A O 1
ATOM 1427 N N . GLU A 1 188 ? -9.820 2.047 -21.723 1.00 72.50 188 GLU A N 1
ATOM 1428 C CA . GLU A 1 188 ? -8.804 1.521 -20.798 1.00 72.50 188 GLU A CA 1
ATOM 1429 C C . GLU A 1 188 ? -9.414 0.444 -19.897 1.00 72.50 188 GLU A C 1
ATOM 1431 O O . GLU A 1 188 ? -8.750 -0.602 -19.726 1.00 72.50 188 GLU A O 1
#

Sequence (188 aa):
MDVIQLHDPVAPDGEWPQFSLTPEDVLGPGGVVEGFKALRERGMARFFGFTGLGDPRSLHTLVESGEFHTLQVYYNLLNPTAAYPAPEGFPALDYGLILEKAAERGMGAFAIRVLARGSLT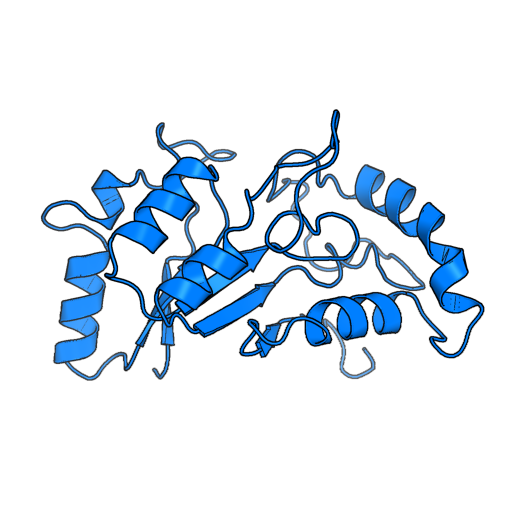ESPKGGGGKDPRTLSPGSDYSRDIERARKLDWLAEGPIRTLTQAAFQFALMRPEFSTVLAGCASISE

Secondary structure (DSSP, 8-state):
--EEEE-S-B-TTS-SSS--B-HHHHHSTTSHHHHHHHHHHTTS-SEEEEES-B-HHHHHHHHHTT--SEEEEE-BTTB-TTTSPPPTT-SS---TTHHHHHHHTT-EEEEE-TTGGGTTSSS-S-TT-S----SSTT--HHHHHHHHHTTGGGGGSS--SHHHHHHHHHHT-TTEEEE----SSTT-

Radius of gyration: 16.97 Å; chains: 1; bounding box: 45×33×47 Å

pLDDT: mean 91.95, std 10.33, range [49.03, 98.75]